Protein AF-A0A925MFC1-F1 (afdb_monomer)

Foldseek 3Di:
DDDDDDDDDDDPPPPDPDPCPPQDKAKAAAKDWDDVVRVFAIDHHRGIDIDSDDDDPLQWDDDPRHTYGQFFNVLRPDDAAKAKEAAKDWDQVCQRYPDDDSPPSDIDMDHAHGIGIDNGDHPDDPQWDDDPRYIFGQDDDDVVCVVCNVPNNCVNVVCVVGDGDGDDDPTDDDPRGPCPDPVNDDPPPPPPPPPPPDDDPDDDDDDDDDDD

Sequence (212 aa):
MRRSLFVLLTLASLAVPAIAGGGKQVRYVDIHPIPRSEGGGICYIEGRHVHLFDADRIQYRDHHGASYFVGDPVAYGYDGPRHAYKGHHPIHVSVVVDHEPIDAHDDEYCYLSGPHYHAFAPPEGPEFKREGDVYFYVAEPPSVYVEARPTLMKIDAVYEPIVYTRPVVEVEAPVGWIGARAEFMVPAVVVAPRAVIAPPRAGVTVHVPVPS

Radius of gyration: 29.68 Å; Cα contacts (8 Å, |Δi|>4): 297; chains: 1; bounding box: 146×62×58 Å

Structure (mmCIF, N/CA/C/O backbone):
data_AF-A0A925MFC1-F1
#
_entry.id   AF-A0A925MFC1-F1
#
loop_
_atom_site.group_PDB
_atom_site.id
_atom_site.type_symbol
_atom_site.label_atom_id
_atom_site.label_alt_id
_atom_site.label_comp_id
_atom_site.label_asym_id
_atom_site.label_entity_id
_atom_site.label_seq_id
_atom_site.pdbx_PDB_ins_code
_atom_site.Cartn_x
_atom_site.Cartn_y
_atom_site.Cartn_z
_atom_site.occupancy
_atom_site.B_iso_or_equiv
_atom_site.auth_seq_id
_atom_site.auth_comp_id
_atom_site.auth_asym_id
_atom_site.auth_atom_id
_atom_site.pdbx_PDB_model_num
ATOM 1 N N . MET A 1 1 ? 75.720 -20.749 -38.061 1.00 39.97 1 MET A N 1
ATOM 2 C CA . MET A 1 1 ? 75.159 -19.403 -38.323 1.00 39.97 1 MET A CA 1
ATOM 3 C C . MET A 1 1 ? 73.665 -19.547 -38.564 1.00 39.97 1 MET A C 1
ATOM 5 O O . MET A 1 1 ? 73.338 -20.325 -39.437 1.00 39.97 1 MET A O 1
ATOM 9 N N . ARG A 1 2 ? 72.843 -18.797 -37.802 1.00 43.28 2 ARG A N 1
ATOM 10 C CA . ARG A 1 2 ? 71.510 -18.225 -38.127 1.00 43.28 2 ARG A CA 1
ATOM 11 C C . ARG A 1 2 ? 70.420 -19.154 -38.717 1.00 43.28 2 ARG A C 1
ATOM 13 O O . ARG A 1 2 ? 70.668 -19.860 -39.670 1.00 43.28 2 ARG A O 1
ATOM 20 N N . ARG A 1 3 ? 69.145 -19.099 -38.336 1.00 44.59 3 ARG A N 1
ATOM 21 C CA . ARG A 1 3 ? 68.357 -18.269 -37.407 1.00 44.59 3 ARG A CA 1
ATOM 22 C C . ARG A 1 3 ? 66.969 -18.926 -37.359 1.00 44.59 3 ARG A C 1
ATOM 24 O O . ARG A 1 3 ? 66.421 -19.230 -38.413 1.00 44.59 3 ARG A O 1
ATOM 31 N N . SER A 1 4 ? 66.415 -19.106 -36.165 1.00 50.12 4 SER A N 1
ATOM 32 C CA . SER A 1 4 ? 65.011 -19.464 -35.952 1.00 50.12 4 SER A CA 1
ATOM 33 C C . SER A 1 4 ? 64.095 -18.425 -36.603 1.00 50.12 4 SER A C 1
ATOM 35 O O . SER A 1 4 ? 64.292 -17.226 -36.394 1.00 50.12 4 SER A O 1
ATOM 37 N N . LEU A 1 5 ? 63.105 -18.873 -37.376 1.00 53.94 5 LEU A N 1
ATOM 38 C CA . LEU A 1 5 ? 62.056 -18.017 -37.922 1.00 53.94 5 LEU A CA 1
ATOM 39 C C . LEU A 1 5 ? 60.806 -18.175 -37.044 1.00 53.94 5 LEU A C 1
ATOM 41 O O . LEU A 1 5 ? 60.066 -19.145 -37.165 1.00 53.94 5 LEU A O 1
ATOM 45 N N . PHE A 1 6 ? 60.610 -17.231 -36.125 1.00 52.22 6 PHE A N 1
ATOM 46 C CA . PHE A 1 6 ? 59.307 -16.974 -35.519 1.00 52.22 6 PHE A CA 1
ATOM 47 C C . PHE A 1 6 ? 58.477 -16.186 -36.536 1.00 52.22 6 PHE A C 1
ATOM 49 O O . PHE A 1 6 ? 58.903 -15.115 -36.966 1.00 52.22 6 PHE A O 1
ATOM 56 N N . VAL A 1 7 ? 57.297 -16.685 -36.900 1.00 55.06 7 VAL A N 1
ATOM 57 C CA . VAL A 1 7 ? 56.264 -15.879 -37.560 1.00 55.06 7 VAL A CA 1
ATOM 58 C C . VAL A 1 7 ? 55.095 -15.777 -36.589 1.00 55.06 7 VAL A C 1
ATOM 60 O O . VAL A 1 7 ? 54.485 -16.779 -36.225 1.00 55.06 7 VAL A O 1
ATOM 63 N N . LEU A 1 8 ? 54.868 -14.549 -36.118 1.00 51.28 8 LEU A N 1
ATOM 64 C CA . LEU A 1 8 ? 53.758 -14.141 -35.265 1.00 51.28 8 LEU A CA 1
ATOM 65 C C . LEU A 1 8 ? 52.416 -14.458 -35.944 1.00 51.28 8 LEU A C 1
ATOM 67 O O . LEU A 1 8 ? 52.160 -13.982 -37.048 1.00 51.28 8 LEU A O 1
ATOM 71 N N . LEU A 1 9 ? 51.534 -15.174 -35.243 1.00 52.00 9 LEU A N 1
ATOM 72 C CA . LEU A 1 9 ? 50.096 -15.126 -35.503 1.00 52.00 9 LEU A CA 1
ATOM 73 C C . LEU A 1 9 ? 49.553 -13.808 -34.934 1.00 52.00 9 LEU A C 1
ATOM 75 O O . LEU A 1 9 ? 49.451 -13.640 -33.719 1.00 52.00 9 LEU A O 1
ATOM 79 N N . THR A 1 10 ? 49.195 -12.867 -35.800 1.00 55.19 10 THR A N 1
ATOM 80 C CA . THR A 1 10 ? 48.387 -11.701 -35.436 1.00 55.19 10 THR A CA 1
ATOM 81 C C . THR A 1 10 ? 46.914 -12.110 -35.396 1.00 55.19 10 THR A C 1
ATOM 83 O O . THR A 1 10 ? 46.253 -12.183 -36.431 1.00 55.19 10 THR A O 1
ATOM 86 N N . LEU A 1 11 ? 46.383 -12.385 -34.198 1.00 55.47 11 LEU A N 1
ATOM 87 C CA . LEU A 1 11 ? 44.935 -12.423 -33.977 1.00 55.47 11 LEU A CA 1
ATOM 88 C C . LEU A 1 11 ? 44.385 -11.003 -34.167 1.00 55.47 11 LEU A C 1
ATOM 90 O O . LEU A 1 11 ? 44.595 -10.125 -33.332 1.00 55.47 11 LEU A O 1
ATOM 94 N N . ALA A 1 12 ? 43.689 -10.777 -35.278 1.00 54.41 12 ALA A N 1
ATOM 95 C CA . ALA A 1 12 ? 42.866 -9.594 -35.468 1.00 54.41 12 ALA A CA 1
ATOM 96 C C . ALA A 1 12 ? 41.621 -9.721 -34.578 1.00 54.41 12 ALA A C 1
ATOM 98 O O . ALA A 1 12 ? 40.642 -10.374 -34.938 1.00 54.41 12 ALA A O 1
ATOM 99 N N . SER A 1 13 ? 41.681 -9.126 -33.389 1.00 57.56 13 SER A N 1
ATOM 100 C CA . SER A 1 13 ? 40.530 -8.971 -32.503 1.00 57.56 13 SER A CA 1
ATOM 101 C C . SER A 1 13 ? 39.497 -8.066 -33.175 1.00 57.56 13 SER A C 1
ATOM 103 O O . SER A 1 13 ? 39.664 -6.848 -33.229 1.00 57.56 13 SER A O 1
ATOM 105 N N . LEU A 1 14 ? 38.425 -8.662 -33.696 1.00 55.12 14 LEU A N 1
ATOM 106 C CA . LEU A 1 14 ? 37.201 -7.958 -34.069 1.00 55.12 14 LEU A CA 1
ATOM 107 C C . LEU A 1 14 ? 36.580 -7.378 -32.792 1.00 55.12 14 LEU A C 1
ATOM 109 O O . LEU A 1 14 ? 35.827 -8.049 -32.089 1.00 55.12 14 LEU A O 1
ATOM 113 N N . ALA A 1 15 ? 36.929 -6.135 -32.469 1.00 56.72 15 ALA A N 1
ATOM 114 C CA . ALA A 1 15 ? 36.229 -5.354 -31.464 1.00 56.72 15 ALA A CA 1
ATOM 115 C C . ALA A 1 15 ? 34.852 -4.982 -32.029 1.00 56.72 15 ALA A C 1
ATOM 117 O O . ALA A 1 15 ? 34.699 -3.994 -32.745 1.00 56.72 15 ALA A O 1
ATOM 118 N N . VAL A 1 16 ? 33.851 -5.814 -31.746 1.00 59.44 16 VAL A N 1
ATOM 119 C CA . VAL A 1 16 ? 32.450 -5.432 -31.919 1.00 59.44 16 VAL A CA 1
ATOM 120 C C . VAL A 1 16 ? 32.190 -4.306 -30.913 1.00 59.44 16 VAL A C 1
ATOM 122 O O . VAL A 1 16 ? 32.421 -4.522 -29.720 1.00 59.44 16 VAL A O 1
ATOM 125 N N . PRO A 1 17 ? 31.762 -3.102 -31.331 1.00 53.66 17 PRO A N 1
ATOM 126 C CA . PRO A 1 17 ? 31.348 -2.096 -30.372 1.00 53.66 17 PRO A CA 1
ATOM 127 C C . PRO A 1 17 ? 30.135 -2.657 -29.634 1.00 53.66 17 PRO A C 1
ATOM 129 O O . PRO A 1 17 ? 29.088 -2.903 -30.235 1.00 53.66 17 PRO A O 1
ATOM 132 N N . ALA A 1 18 ? 30.288 -2.899 -28.333 1.00 57.75 18 ALA A N 1
ATOM 133 C CA . ALA A 1 18 ? 29.148 -3.112 -27.465 1.00 57.75 18 ALA A CA 1
ATOM 134 C C . ALA A 1 18 ? 28.278 -1.859 -27.588 1.00 57.75 18 ALA A C 1
ATOM 136 O O . ALA A 1 18 ? 28.681 -0.771 -27.173 1.00 57.75 18 ALA A O 1
ATOM 137 N N . ILE A 1 19 ? 27.113 -1.996 -28.220 1.00 50.78 19 ILE A N 1
ATOM 138 C CA . ILE A 1 19 ? 26.073 -0.981 -28.147 1.00 50.78 19 ILE A CA 1
ATOM 139 C C . ILE A 1 19 ? 25.721 -0.919 -26.665 1.00 50.78 19 ILE A C 1
ATOM 141 O O . ILE A 1 19 ? 25.068 -1.817 -26.137 1.00 50.78 19 ILE A O 1
ATOM 145 N N . ALA A 1 20 ? 26.228 0.100 -25.976 1.00 49.94 20 ALA A N 1
ATOM 146 C CA . ALA A 1 20 ? 25.805 0.425 -24.631 1.00 49.94 20 ALA A CA 1
ATOM 147 C C . ALA A 1 20 ? 24.346 0.885 -24.726 1.00 49.94 20 ALA A C 1
ATOM 149 O O . ALA A 1 20 ? 24.053 2.074 -24.826 1.00 49.94 20 ALA A O 1
ATOM 150 N N . GLY A 1 21 ? 23.423 -0.076 -24.744 1.00 46.88 21 GLY A N 1
ATOM 151 C CA . GLY A 1 21 ? 22.019 0.140 -24.431 1.00 46.88 21 GLY A CA 1
ATOM 152 C C . GLY A 1 21 ? 21.925 0.473 -22.949 1.00 46.88 21 GLY A C 1
ATOM 153 O O . GLY A 1 21 ? 21.543 -0.366 -22.142 1.00 46.88 21 GLY A O 1
ATOM 154 N N . GLY A 1 22 ? 22.385 1.668 -22.580 1.00 51.44 22 GLY A N 1
ATOM 155 C CA . GLY A 1 22 ? 22.326 2.182 -21.222 1.00 51.44 22 GLY A CA 1
ATOM 156 C C . GLY A 1 22 ? 20.888 2.541 -20.888 1.00 51.44 22 GLY A C 1
ATOM 157 O O . GLY A 1 22 ? 20.518 3.710 -20.952 1.00 51.44 22 GLY A O 1
ATOM 158 N N . GLY A 1 23 ? 20.071 1.534 -20.577 1.00 66.81 23 GLY A N 1
ATOM 159 C CA . GLY A 1 23 ? 18.773 1.759 -19.955 1.00 66.81 23 GLY A CA 1
ATOM 160 C C . GLY A 1 23 ? 18.965 2.598 -18.692 1.00 66.81 23 GLY A C 1
ATOM 161 O O . GLY A 1 23 ? 19.929 2.397 -17.946 1.00 66.81 23 GLY A O 1
ATOM 162 N N . LYS A 1 24 ? 18.087 3.581 -18.476 1.00 84.88 24 LYS A N 1
ATOM 163 C CA . LYS A 1 24 ? 18.107 4.399 -17.263 1.00 84.88 24 LYS A CA 1
ATOM 164 C C . LYS A 1 24 ? 17.964 3.462 -16.063 1.00 84.88 24 LYS A C 1
ATOM 166 O O . LYS A 1 24 ? 16.964 2.765 -15.946 1.00 84.88 24 LYS A O 1
ATOM 171 N N . GLN A 1 25 ? 18.962 3.450 -15.184 1.00 92.56 25 GLN 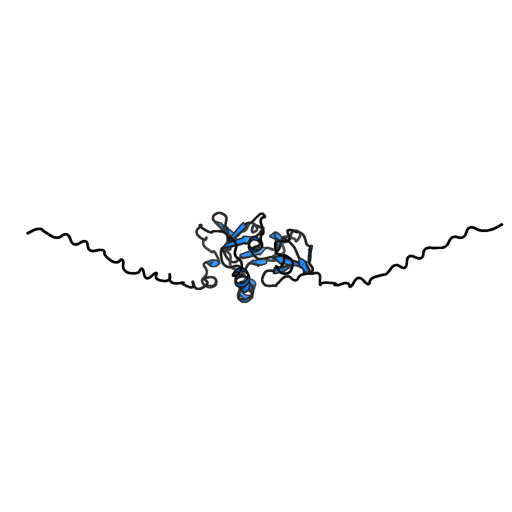A N 1
ATOM 172 C CA . GLN A 1 25 ? 18.864 2.709 -13.932 1.00 92.56 25 GLN A CA 1
ATOM 173 C C . GLN A 1 25 ? 17.883 3.419 -13.001 1.00 92.56 25 GLN A C 1
ATOM 175 O O . GLN A 1 25 ? 18.009 4.620 -12.744 1.00 92.56 25 GLN A O 1
ATOM 180 N N . VAL A 1 26 ? 16.924 2.665 -12.489 1.00 94.56 26 VAL A N 1
ATOM 181 C CA . VAL A 1 26 ? 15.920 3.112 -11.530 1.00 94.56 26 VAL A CA 1
ATOM 182 C C . VAL A 1 26 ? 16.210 2.412 -10.216 1.00 94.56 26 VAL A C 1
ATOM 184 O O . VAL A 1 26 ? 1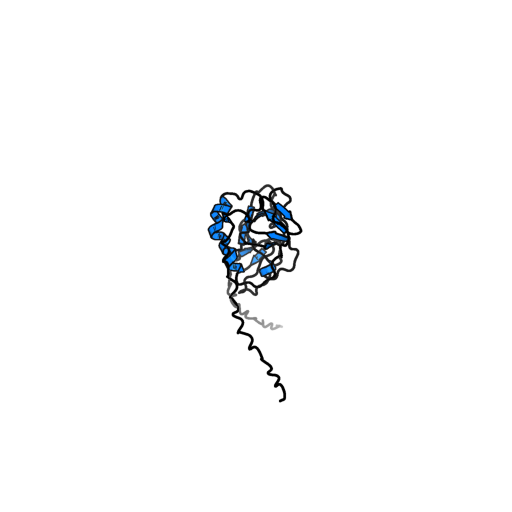6.430 1.203 -10.186 1.00 94.56 26 VAL A O 1
ATOM 187 N N . ARG A 1 27 ? 16.285 3.191 -9.136 1.00 95.06 27 ARG A N 1
ATOM 188 C CA . ARG A 1 27 ? 16.587 2.684 -7.797 1.00 95.06 27 ARG A CA 1
ATOM 189 C C . ARG A 1 27 ? 15.306 2.233 -7.123 1.00 95.06 27 ARG A C 1
ATOM 191 O O . ARG A 1 27 ? 14.316 2.964 -7.150 1.00 95.06 27 ARG A O 1
ATOM 198 N N . TYR A 1 28 ? 15.384 1.085 -6.476 1.00 94.38 28 TYR A N 1
ATOM 199 C CA . TYR A 1 28 ? 14.327 0.503 -5.671 1.00 94.38 28 TYR A CA 1
ATOM 200 C C . TYR A 1 28 ? 14.852 0.165 -4.281 1.00 94.38 28 TYR A C 1
ATOM 202 O O . TYR A 1 28 ? 16.066 0.114 -4.051 1.00 94.38 28 TYR A O 1
ATOM 210 N N . VAL A 1 29 ? 13.929 -0.036 -3.357 1.00 92.38 29 VAL A N 1
ATOM 211 C CA . VAL A 1 29 ? 14.177 -0.565 -2.021 1.00 92.38 29 VAL A CA 1
ATOM 212 C C . VAL A 1 29 ? 12.970 -1.396 -1.609 1.00 92.38 29 VAL A C 1
ATOM 214 O O . VAL A 1 29 ? 11.855 -1.108 -2.052 1.00 92.38 29 VAL A O 1
ATOM 217 N N . ASP A 1 30 ? 13.228 -2.404 -0.786 1.00 91.81 30 ASP A N 1
ATOM 218 C CA . ASP A 1 30 ? 12.281 -3.432 -0.382 1.00 91.81 30 ASP A CA 1
ATOM 219 C C . ASP A 1 30 ? 11.737 -4.286 -1.541 1.00 91.81 30 ASP A C 1
ATOM 221 O O . ASP A 1 30 ? 12.000 -4.056 -2.729 1.00 91.81 30 ASP A O 1
ATOM 225 N N . ILE A 1 31 ? 10.991 -5.325 -1.183 1.00 95.06 31 ILE A N 1
ATOM 226 C CA . ILE A 1 31 ? 10.290 -6.195 -2.110 1.00 95.06 31 ILE A CA 1
ATOM 227 C C . ILE A 1 31 ? 9.282 -5.394 -2.935 1.00 95.06 31 ILE A C 1
ATOM 229 O O . ILE A 1 31 ? 8.560 -4.529 -2.436 1.00 95.06 31 ILE A O 1
ATOM 233 N N . HIS A 1 32 ? 9.193 -5.693 -4.228 1.00 96.44 32 HIS A N 1
ATOM 234 C CA . HIS A 1 32 ? 8.234 -5.015 -5.094 1.00 96.44 32 HIS A CA 1
ATOM 235 C C . HIS A 1 32 ? 7.870 -5.827 -6.342 1.00 96.44 32 HIS A C 1
ATOM 237 O O . HIS A 1 32 ? 8.640 -6.687 -6.780 1.00 96.44 32 HIS A O 1
ATOM 243 N N . PRO A 1 33 ? 6.723 -5.531 -6.980 1.00 96.75 33 PRO A N 1
ATOM 244 C CA . PRO A 1 33 ? 6.374 -6.119 -8.264 1.00 96.75 33 PRO A CA 1
ATOM 245 C C . PRO A 1 33 ? 7.389 -5.813 -9.362 1.00 96.75 33 PRO A C 1
ATOM 247 O O . PRO A 1 33 ? 7.945 -4.716 -9.438 1.00 96.75 33 PRO A O 1
ATOM 250 N N . ILE A 1 34 ? 7.588 -6.780 -10.249 1.00 95.56 34 ILE A N 1
ATOM 251 C CA . ILE A 1 34 ? 8.252 -6.581 -11.536 1.00 95.56 34 ILE A CA 1
ATOM 252 C C . ILE A 1 34 ? 7.151 -6.296 -12.570 1.00 95.56 34 ILE A C 1
ATOM 254 O O . ILE A 1 34 ? 6.149 -7.023 -12.603 1.00 95.56 34 ILE A O 1
ATOM 258 N N . PRO A 1 35 ? 7.281 -5.264 -13.425 1.00 91.94 35 PRO A N 1
ATOM 259 C CA . PRO A 1 35 ? 6.293 -4.995 -14.464 1.00 91.94 35 PRO A CA 1
ATOM 260 C C . PRO A 1 35 ? 6.048 -6.223 -15.348 1.00 91.94 35 PRO A C 1
ATOM 262 O O . PRO A 1 35 ? 6.973 -6.964 -15.680 1.00 91.94 35 PRO A O 1
ATOM 265 N N . ARG A 1 36 ? 4.803 -6.434 -15.799 1.00 90.00 36 ARG A N 1
ATOM 266 C CA . ARG A 1 36 ? 4.469 -7.580 -16.674 1.00 90.00 36 ARG A CA 1
ATOM 267 C C . ARG A 1 36 ? 5.281 -7.599 -17.974 1.00 90.00 36 ARG A C 1
ATOM 269 O O . ARG A 1 36 ? 5.555 -8.677 -18.488 1.00 90.00 36 ARG A O 1
ATOM 276 N N . SER A 1 37 ? 5.667 -6.431 -18.493 1.00 90.62 37 SER A N 1
ATOM 277 C CA . SER A 1 37 ? 6.538 -6.311 -19.672 1.00 90.62 37 SER A CA 1
ATOM 278 C C . SER A 1 37 ? 7.945 -6.868 -19.445 1.00 90.62 37 SER A C 1
ATOM 280 O O . SER A 1 37 ? 8.596 -7.256 -20.407 1.00 90.62 37 SER A O 1
ATOM 282 N N . GLU A 1 38 ? 8.380 -6.952 -18.188 1.00 93.50 38 GLU A N 1
ATOM 283 C CA . GLU A 1 38 ? 9.716 -7.381 -17.759 1.00 93.50 38 GLU A CA 1
ATOM 284 C C . GLU A 1 38 ? 9.712 -8.804 -17.170 1.00 93.50 38 GLU A C 1
ATOM 286 O O . GLU A 1 38 ? 10.664 -9.225 -16.520 1.00 93.50 38 GLU A O 1
ATOM 291 N N . GLY A 1 39 ? 8.628 -9.560 -17.380 1.00 92.56 39 GLY A N 1
ATOM 292 C CA . GLY A 1 39 ? 8.475 -10.941 -16.908 1.00 92.56 39 GLY A CA 1
ATOM 293 C C . GLY A 1 39 ? 7.504 -11.115 -15.738 1.00 92.56 39 GLY A C 1
ATOM 294 O O . GLY A 1 39 ? 7.045 -12.232 -15.507 1.00 92.56 39 GLY A O 1
ATOM 295 N N . GLY A 1 40 ? 7.104 -10.030 -15.066 1.00 93.31 40 GLY A N 1
ATOM 296 C CA . GLY A 1 40 ? 6.165 -10.090 -13.945 1.00 93.31 40 GLY A CA 1
ATOM 297 C C . GLY A 1 40 ? 6.741 -10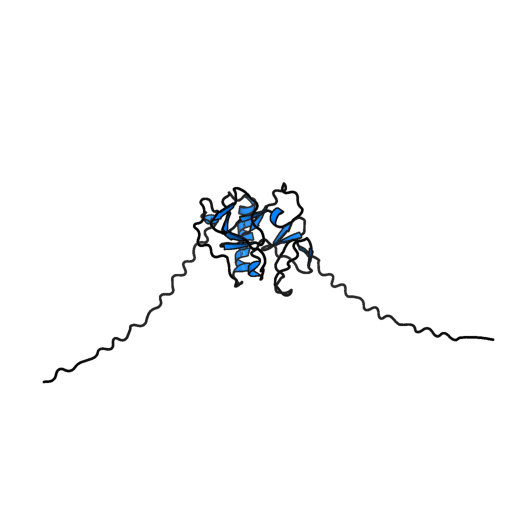.740 -12.679 1.00 93.31 40 GLY A C 1
ATOM 298 O O . GLY A 1 40 ? 7.927 -11.047 -12.594 1.00 93.31 40 GLY A O 1
ATOM 299 N N . GLY A 1 41 ? 5.875 -10.962 -11.688 1.00 95.25 41 GLY A N 1
ATOM 300 C CA . GLY A 1 41 ? 6.254 -11.540 -10.396 1.00 95.25 41 GLY A CA 1
ATOM 301 C C . GLY A 1 41 ? 6.759 -10.496 -9.4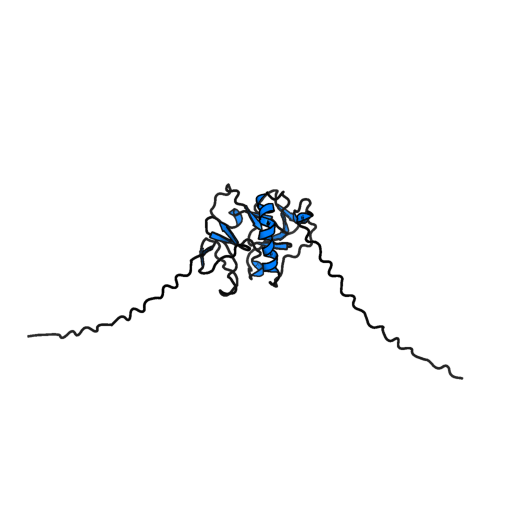00 1.00 95.25 41 GLY A C 1
ATOM 302 O O . GLY A 1 41 ? 6.415 -9.316 -9.494 1.00 95.25 41 GLY A O 1
ATOM 303 N N . ILE A 1 42 ? 7.575 -10.948 -8.446 1.00 97.50 42 ILE A N 1
ATOM 304 C CA . ILE A 1 42 ? 8.112 -10.141 -7.346 1.00 97.50 42 ILE A CA 1
ATOM 305 C C . ILE A 1 42 ? 9.640 -10.152 -7.381 1.00 97.50 42 ILE A C 1
ATOM 307 O O . ILE A 1 42 ? 10.269 -11.199 -7.541 1.00 97.50 42 ILE A O 1
ATOM 311 N N . CYS A 1 43 ? 10.238 -8.982 -7.175 1.00 96.69 43 CYS A N 1
ATOM 312 C CA . CYS A 1 43 ? 11.612 -8.865 -6.720 1.00 96.69 43 CYS A CA 1
ATOM 313 C C . CYS A 1 43 ? 11.631 -8.978 -5.191 1.00 96.69 43 CYS A C 1
ATOM 315 O O . CYS A 1 43 ? 10.968 -8.196 -4.519 1.00 96.69 43 CYS A O 1
ATOM 317 N N . TYR A 1 44 ? 12.377 -9.945 -4.652 1.00 96.12 44 TYR A N 1
ATOM 318 C CA . TYR A 1 44 ? 12.468 -10.216 -3.206 1.00 96.12 44 TYR A CA 1
ATOM 319 C C . TYR A 1 44 ? 13.701 -9.569 -2.545 1.00 96.12 44 TYR A C 1
ATOM 321 O O . TYR A 1 44 ? 14.137 -10.000 -1.483 1.00 96.12 44 TYR A O 1
ATOM 329 N N . ILE A 1 45 ? 14.329 -8.586 -3.194 1.00 93.69 45 ILE A N 1
ATOM 330 C CA . ILE A 1 45 ? 15.514 -7.924 -2.641 1.00 93.69 45 ILE A CA 1
ATOM 331 C C . ILE A 1 45 ? 15.049 -6.837 -1.668 1.00 93.69 45 ILE A C 1
ATOM 333 O O . ILE A 1 45 ? 14.602 -5.783 -2.098 1.00 93.69 45 ILE A O 1
ATOM 337 N N . GLU A 1 46 ? 15.200 -7.090 -0.370 1.00 89.06 46 GLU A N 1
ATOM 338 C CA . GLU A 1 46 ? 14.795 -6.167 0.705 1.00 89.06 46 GLU A CA 1
ATOM 339 C C . GLU A 1 46 ? 15.661 -4.886 0.725 1.00 89.06 46 GLU A C 1
ATOM 341 O O . GLU A 1 46 ? 15.191 -3.768 0.922 1.00 89.06 46 GLU A O 1
ATOM 346 N N . GLY A 1 47 ? 16.960 -5.020 0.440 1.00 88.00 47 GLY A N 1
ATOM 347 C CA . GLY A 1 47 ? 17.887 -3.887 0.399 1.00 88.00 47 GLY A CA 1
ATOM 348 C C . GLY A 1 47 ? 17.733 -2.984 -0.833 1.00 88.00 47 GLY A C 1
ATOM 349 O O . GLY A 1 47 ? 17.109 -3.328 -1.840 1.00 88.00 47 GLY A O 1
ATOM 350 N N . ARG A 1 48 ? 18.395 -1.818 -0.798 1.00 90.69 48 ARG A N 1
ATOM 351 C CA . ARG A 1 48 ? 18.480 -0.911 -1.957 1.00 90.69 48 ARG A CA 1
ATOM 352 C C . ARG A 1 48 ? 19.098 -1.625 -3.167 1.00 90.69 48 ARG A C 1
ATOM 354 O O . ARG A 1 48 ? 20.203 -2.158 -3.079 1.00 90.69 48 ARG A O 1
ATOM 361 N N . HIS A 1 49 ? 18.432 -1.564 -4.316 1.00 94.94 49 HIS A N 1
ATOM 362 C CA . HIS A 1 49 ? 18.879 -2.194 -5.561 1.00 94.94 49 HIS A CA 1
ATOM 363 C C . HIS A 1 49 ? 18.430 -1.397 -6.800 1.00 94.94 49 HIS A C 1
ATOM 365 O O . HIS A 1 49 ? 17.874 -0.304 -6.676 1.00 94.94 49 HIS A O 1
ATOM 371 N N . VAL A 1 50 ? 18.756 -1.872 -8.009 1.00 96.19 50 VAL A N 1
ATOM 372 C CA . VAL A 1 50 ? 18.454 -1.161 -9.265 1.00 96.19 50 VAL A CA 1
ATOM 373 C C . VAL A 1 50 ? 17.867 -2.078 -10.329 1.00 96.19 50 VAL A C 1
ATOM 375 O O . VAL A 1 50 ? 18.285 -3.226 -10.458 1.00 96.19 50 VAL A O 1
ATOM 378 N N . HIS A 1 51 ? 16.973 -1.519 -11.143 1.00 95.56 51 HIS A N 1
ATOM 379 C CA . HIS A 1 51 ? 16.426 -2.141 -12.350 1.00 95.56 51 HIS A CA 1
ATOM 380 C C . HIS A 1 51 ? 16.547 -1.201 -13.555 1.00 95.56 51 HIS A C 1
ATOM 382 O O . HIS A 1 51 ? 16.840 -0.015 -13.402 1.00 95.56 51 HIS A O 1
ATOM 388 N N . LEU A 1 52 ? 16.322 -1.725 -14.762 1.00 94.12 52 LEU A N 1
ATOM 389 C CA . LEU A 1 52 ? 16.285 -0.941 -16.011 1.00 94.12 52 LEU A CA 1
ATOM 390 C C . LEU A 1 52 ? 14.863 -0.507 -16.410 1.00 94.12 52 LEU A C 1
ATOM 392 O O . LEU A 1 52 ? 14.672 0.030 -17.500 1.00 94.12 52 LEU A O 1
ATOM 396 N N . PHE A 1 53 ? 13.880 -0.747 -15.540 1.00 91.56 53 PHE A N 1
ATOM 397 C CA . PHE A 1 53 ? 12.473 -0.414 -15.745 1.00 91.56 53 PHE A CA 1
ATOM 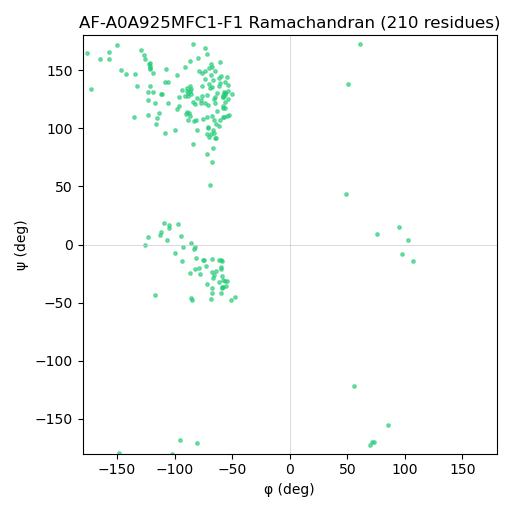398 C C . PHE A 1 53 ? 11.969 0.575 -14.687 1.00 91.56 53 PHE A C 1
ATOM 400 O O . PHE A 1 53 ? 12.414 0.570 -13.534 1.00 91.56 53 PHE A O 1
ATOM 407 N N . ASP A 1 54 ? 11.034 1.432 -15.094 1.00 90.31 54 ASP A N 1
ATOM 408 C CA . ASP A 1 54 ? 10.490 2.509 -14.267 1.00 90.31 54 ASP A CA 1
ATOM 409 C C . ASP A 1 54 ? 9.440 2.025 -13.256 1.00 90.31 54 ASP A C 1
ATOM 411 O O . ASP A 1 54 ? 8.673 1.097 -13.512 1.00 90.31 54 ASP A O 1
ATOM 415 N N . ALA A 1 55 ? 9.392 2.733 -12.125 1.00 87.50 55 ALA A N 1
ATOM 416 C CA . ALA A 1 55 ? 8.345 2.640 -11.119 1.00 87.50 55 ALA A CA 1
ATOM 417 C C . ALA A 1 55 ? 7.247 3.663 -11.432 1.00 87.50 55 ALA A C 1
ATOM 419 O O . ALA A 1 55 ? 7.534 4.860 -11.591 1.00 87.50 55 ALA A O 1
ATOM 420 N N . ASP A 1 56 ? 5.989 3.229 -11.499 1.00 89.69 56 ASP A N 1
ATOM 421 C CA . ASP A 1 56 ? 4.873 4.159 -11.632 1.00 89.69 56 ASP A CA 1
ATOM 422 C C . ASP A 1 56 ? 4.623 4.898 -10.305 1.00 89.69 56 ASP A C 1
ATOM 424 O O . ASP A 1 56 ? 4.855 4.383 -9.215 1.00 89.69 56 ASP A O 1
ATOM 428 N N . ARG A 1 57 ? 4.135 6.135 -10.375 1.00 89.44 57 ARG A N 1
ATOM 429 C CA . ARG A 1 57 ? 3.946 6.967 -9.172 1.00 89.44 57 ARG A CA 1
ATOM 430 C C . ARG A 1 57 ? 2.611 6.737 -8.465 1.00 89.44 57 ARG A C 1
ATOM 432 O O . ARG A 1 57 ? 2.338 7.397 -7.469 1.00 89.44 57 ARG A O 1
ATOM 439 N N . ILE A 1 58 ? 1.780 5.819 -8.959 1.00 93.75 58 ILE A N 1
ATOM 440 C CA . ILE A 1 58 ? 0.538 5.425 -8.293 1.00 93.75 58 ILE A CA 1
ATOM 441 C C . ILE A 1 58 ? 0.846 4.351 -7.247 1.00 93.75 58 ILE A C 1
ATOM 443 O O . ILE A 1 58 ? 0.446 4.501 -6.090 1.00 93.75 58 ILE A O 1
ATOM 447 N N . GLN A 1 59 ? 1.618 3.328 -7.611 1.00 94.50 59 GLN A N 1
ATOM 448 C CA . GLN A 1 59 ? 1.946 2.187 -6.755 1.00 94.50 59 GLN A CA 1
ATOM 449 C C . GLN A 1 59 ? 3.257 2.324 -5.979 1.00 94.50 59 GLN A C 1
ATOM 451 O O . GLN A 1 59 ? 3.477 1.557 -5.041 1.00 94.50 59 GLN A O 1
ATOM 456 N N . TYR A 1 60 ? 4.106 3.288 -6.343 1.00 94.38 60 TYR A N 1
ATOM 457 C CA . TYR A 1 60 ? 5.388 3.519 -5.685 1.00 94.38 60 TYR A CA 1
ATOM 458 C C . TYR A 1 60 ? 5.497 4.926 -5.105 1.00 94.38 60 TYR A C 1
ATOM 460 O O . TYR A 1 60 ? 4.882 5.881 -5.598 1.00 94.38 60 TYR A O 1
ATOM 468 N N . ARG A 1 61 ? 6.322 5.055 -4.067 1.00 91.62 61 ARG A N 1
ATOM 469 C CA . ARG A 1 61 ? 6.719 6.327 -3.455 1.00 91.62 61 ARG A CA 1
ATOM 470 C C . ARG A 1 61 ? 8.224 6.494 -3.504 1.00 91.62 61 ARG A C 1
ATOM 472 O O . ARG A 1 61 ? 8.961 5.516 -3.584 1.00 91.62 61 ARG A O 1
ATOM 479 N N . ASP A 1 62 ? 8.656 7.749 -3.549 1.00 88.50 62 ASP A N 1
ATOM 480 C CA . ASP A 1 62 ? 10.074 8.079 -3.513 1.00 88.50 62 ASP A CA 1
ATOM 481 C C . ASP A 1 62 ? 10.527 8.187 -2.064 1.00 88.50 62 ASP A C 1
ATOM 483 O O . ASP A 1 62 ? 9.897 8.883 -1.275 1.00 88.50 62 ASP A O 1
ATOM 487 N N . HIS A 1 63 ? 11.634 7.541 -1.733 1.00 84.44 63 HIS A N 1
ATOM 488 C CA . HIS A 1 63 ? 12.333 7.770 -0.486 1.00 84.44 63 HIS A CA 1
ATOM 489 C C . HIS A 1 63 ? 13.834 7.876 -0.757 1.00 84.44 63 HIS A C 1
ATOM 491 O O . HIS A 1 63 ? 14.506 6.913 -1.150 1.00 84.44 63 HIS A O 1
ATOM 497 N N . HIS A 1 64 ? 14.356 9.095 -0.609 1.00 85.69 64 HIS A N 1
ATOM 498 C CA . HIS A 1 64 ? 15.742 9.450 -0.922 1.00 85.69 64 HIS A CA 1
ATOM 499 C C . HIS A 1 64 ? 16.190 8.967 -2.317 1.00 85.69 64 HIS A C 1
ATOM 501 O O . HIS A 1 64 ? 17.288 8.428 -2.488 1.00 85.69 64 HIS A O 1
ATOM 507 N N . GLY A 1 65 ? 15.329 9.131 -3.329 1.00 87.44 65 GLY A N 1
ATOM 508 C CA . GLY A 1 65 ? 15.615 8.758 -4.714 1.00 87.44 65 GLY A CA 1
ATOM 509 C C . GLY A 1 65 ? 15.557 7.257 -5.012 1.00 87.44 65 GLY A C 1
ATOM 510 O O . GLY A 1 65 ? 15.977 6.852 -6.100 1.00 87.44 65 GLY A O 1
ATOM 511 N N . ALA A 1 66 ? 15.077 6.429 -4.079 1.00 90.56 66 ALA A N 1
ATOM 512 C CA . ALA A 1 66 ? 14.709 5.036 -4.318 1.00 90.56 66 ALA A CA 1
ATOM 513 C C . ALA A 1 66 ? 13.185 4.879 -4.281 1.00 90.56 66 ALA A C 1
ATOM 515 O O . ALA A 1 66 ? 12.512 5.487 -3.456 1.00 90.56 66 ALA A O 1
ATOM 516 N N . SER A 1 67 ? 12.644 4.070 -5.188 1.00 93.25 67 SER A N 1
ATOM 517 C CA . SER A 1 67 ? 11.212 3.784 -5.256 1.00 93.25 67 SER A CA 1
ATOM 518 C C . SER A 1 67 ? 10.885 2.588 -4.369 1.00 93.25 67 SER A C 1
ATOM 520 O O . SER A 1 67 ? 11.495 1.535 -4.529 1.00 93.25 67 SER A O 1
ATOM 522 N N . TYR A 1 68 ? 9.909 2.723 -3.482 1.00 92.44 68 TYR A N 1
ATOM 523 C CA . TYR A 1 68 ? 9.398 1.606 -2.692 1.00 92.44 68 TYR A CA 1
ATOM 524 C C . TYR A 1 68 ? 7.906 1.425 -2.936 1.00 92.44 68 TYR A C 1
ATOM 526 O O . TYR A 1 68 ? 7.198 2.367 -3.310 1.00 92.44 68 TYR A O 1
ATOM 534 N N . PHE A 1 69 ? 7.443 0.192 -2.795 1.00 95.38 69 PHE A N 1
ATOM 535 C CA . PHE A 1 69 ? 6.094 -0.201 -3.164 1.00 95.38 69 PHE A CA 1
ATOM 536 C C . PHE A 1 69 ? 5.121 -0.010 -1.996 1.00 95.38 69 PHE A C 1
ATOM 538 O O . PHE A 1 69 ? 5.381 -0.447 -0.881 1.00 95.38 69 PHE A O 1
ATOM 545 N N . VAL A 1 70 ? 3.975 0.620 -2.264 1.00 95.38 70 VAL A N 1
ATOM 546 C CA . VAL A 1 70 ? 2.934 0.904 -1.253 1.00 95.38 70 VAL A CA 1
ATOM 547 C C . VAL A 1 70 ? 1.642 0.126 -1.482 1.00 95.38 70 VAL A C 1
ATOM 549 O O . VAL A 1 70 ? 0.618 0.427 -0.880 1.00 95.38 70 VAL A O 1
ATOM 552 N N . GLY A 1 71 ? 1.649 -0.820 -2.417 1.00 95.94 71 GLY A N 1
ATOM 553 C CA . GLY A 1 71 ? 0.476 -1.611 -2.760 1.00 95.94 71 GLY A CA 1
ATOM 554 C C . GLY A 1 71 ? 0.407 -2.957 -2.037 1.00 95.94 71 GLY A C 1
ATOM 555 O O . GLY A 1 71 ? 1.189 -3.245 -1.138 1.00 95.94 71 GLY A O 1
ATOM 556 N N . ASP A 1 72 ? -0.507 -3.805 -2.505 1.00 97.88 72 ASP A N 1
ATOM 557 C CA . ASP A 1 72 ? -0.658 -5.196 -2.101 1.00 97.88 72 ASP A CA 1
ATOM 558 C C . ASP A 1 72 ? 0.230 -6.116 -2.960 1.00 97.88 72 ASP A C 1
ATOM 560 O O . ASP A 1 72 ? -0.069 -6.344 -4.141 1.00 97.88 72 ASP A O 1
ATOM 564 N N . PRO A 1 73 ? 1.328 -6.663 -2.408 1.00 97.44 73 PRO A N 1
ATOM 565 C CA . PRO A 1 73 ? 2.274 -7.450 -3.189 1.00 97.44 73 PRO A CA 1
ATOM 566 C C . PRO A 1 73 ? 1.700 -8.829 -3.555 1.00 97.44 73 PRO A C 1
ATOM 568 O O . PRO A 1 73 ? 2.145 -9.452 -4.521 1.00 97.44 73 PRO A O 1
ATOM 571 N N . VAL A 1 74 ? 0.662 -9.310 -2.857 1.00 98.12 74 VAL A N 1
ATOM 572 C CA . VAL A 1 74 ? 0.034 -10.613 -3.143 1.00 98.12 74 VAL A CA 1
ATOM 573 C C . VAL A 1 74 ? -0.656 -10.596 -4.508 1.00 98.12 74 VAL A C 1
ATOM 575 O O . VAL A 1 74 ? -0.672 -11.615 -5.199 1.00 98.12 74 VAL A O 1
ATOM 578 N N . ALA A 1 75 ? -1.135 -9.434 -4.959 1.00 97.38 75 ALA A N 1
ATOM 579 C CA . ALA A 1 75 ? -1.689 -9.258 -6.304 1.00 97.38 75 ALA A CA 1
ATOM 580 C C . ALA A 1 75 ? -0.679 -9.568 -7.427 1.00 97.38 75 ALA A C 1
ATOM 582 O O . ALA A 1 75 ? -1.070 -9.845 -8.562 1.00 97.38 75 ALA A O 1
ATOM 583 N N . TYR A 1 76 ? 0.615 -9.558 -7.106 1.00 97.06 76 TYR A N 1
ATOM 584 C CA . TYR A 1 76 ? 1.721 -9.792 -8.033 1.00 97.06 76 TYR A CA 1
ATOM 585 C C . TYR A 1 76 ? 2.458 -11.108 -7.760 1.00 97.06 76 TYR A C 1
ATOM 587 O O . TYR A 1 76 ? 3.492 -11.371 -8.371 1.00 97.06 76 TYR A O 1
ATOM 595 N N . GLY A 1 77 ? 1.900 -11.962 -6.895 1.00 96.50 77 GLY A N 1
ATOM 596 C CA . GLY A 1 77 ? 2.423 -13.298 -6.620 1.00 96.50 77 GLY A CA 1
ATOM 597 C C . GLY A 1 77 ? 3.340 -13.393 -5.406 1.00 96.50 77 GLY A C 1
ATOM 598 O O . GLY A 1 77 ? 4.021 -14.403 -5.268 1.00 96.50 77 GLY A O 1
ATOM 599 N N . TYR A 1 78 ? 3.360 -1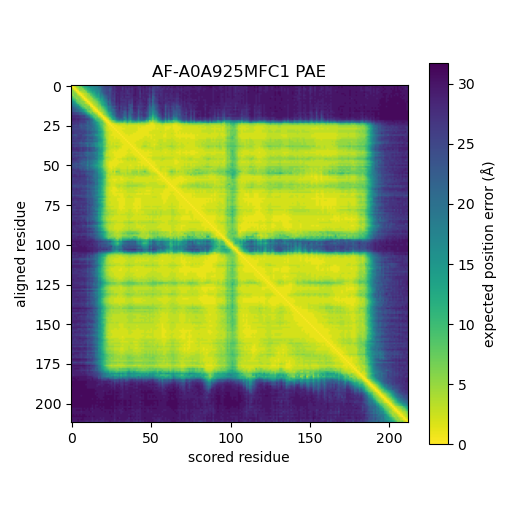2.387 -4.528 1.00 97.69 78 TYR A N 1
ATOM 600 C CA . TYR A 1 78 ? 4.096 -12.485 -3.270 1.00 97.69 78 TYR A CA 1
ATOM 601 C C . TYR A 1 78 ? 3.534 -13.585 -2.364 1.00 97.69 78 TYR A C 1
ATOM 603 O O . TYR A 1 78 ? 2.330 -13.641 -2.093 1.00 97.69 78 TYR A O 1
ATOM 611 N N . ASP A 1 79 ? 4.432 -14.433 -1.877 1.00 96.50 79 ASP A N 1
ATOM 612 C CA . ASP A 1 79 ? 4.155 -15.622 -1.068 1.00 96.50 79 ASP A CA 1
ATOM 613 C C . ASP A 1 79 ? 4.877 -15.621 0.293 1.00 96.50 79 ASP A C 1
ATOM 615 O O . ASP A 1 79 ? 4.797 -16.602 1.034 1.00 96.50 79 ASP A O 1
ATOM 619 N N . GLY A 1 80 ? 5.552 -14.520 0.640 1.00 96.06 80 GLY A N 1
ATOM 620 C CA . GLY A 1 80 ? 6.234 -14.350 1.920 1.00 96.06 80 GLY A CA 1
ATOM 621 C C . GLY A 1 80 ? 5.309 -13.949 3.084 1.00 96.06 80 GLY A C 1
ATOM 622 O O . GLY A 1 80 ? 4.076 -13.981 2.960 1.00 96.06 80 GLY A O 1
ATOM 623 N N . PRO A 1 81 ? 5.897 -13.585 4.242 1.00 95.50 81 PRO A N 1
ATOM 624 C CA . PRO A 1 81 ? 5.159 -13.072 5.396 1.00 95.50 81 PRO A CA 1
ATOM 625 C C . PRO A 1 81 ? 4.267 -11.888 5.025 1.00 95.50 81 PRO A C 1
ATOM 627 O O . PRO A 1 81 ? 4.704 -10.964 4.356 1.00 95.50 81 PRO A O 1
ATOM 630 N N . ARG A 1 82 ? 3.003 -11.903 5.455 1.00 96.31 82 ARG A N 1
ATOM 631 C CA . ARG A 1 82 ? 2.040 -10.858 5.094 1.00 96.31 82 ARG A CA 1
ATOM 632 C C . ARG A 1 82 ? 1.103 -10.511 6.236 1.00 96.31 82 ARG A C 1
ATOM 634 O O . ARG A 1 82 ? 0.674 -11.385 6.989 1.00 96.31 82 ARG A O 1
ATOM 641 N N . HIS A 1 83 ? 0.722 -9.246 6.292 1.00 97.94 83 HIS A N 1
ATOM 642 C CA . HIS A 1 83 ? -0.118 -8.662 7.327 1.00 97.94 83 HIS A CA 1
ATOM 643 C C . HIS A 1 83 ? -1.342 -8.026 6.677 1.00 97.94 83 HIS A C 1
ATOM 645 O O . HIS A 1 83 ? -1.215 -7.331 5.670 1.00 97.94 83 HIS A O 1
ATOM 651 N N . ALA A 1 84 ? -2.534 -8.322 7.197 1.00 98.19 84 ALA A N 1
ATOM 652 C CA . ALA A 1 84 ? -3.778 -7.823 6.625 1.00 98.19 84 ALA A CA 1
ATOM 653 C C . ALA A 1 84 ? -4.103 -6.430 7.168 1.00 98.19 84 ALA A C 1
ATOM 655 O O . ALA A 1 84 ? -4.093 -6.206 8.376 1.00 98.19 84 ALA A O 1
ATOM 656 N N . TYR A 1 85 ? -4.475 -5.527 6.273 1.00 98.25 85 TYR A N 1
ATOM 657 C CA . TYR A 1 85 ? -4.943 -4.182 6.579 1.00 98.25 85 TYR A CA 1
ATOM 658 C C . TYR A 1 85 ? -6.335 -3.978 5.994 1.00 98.25 85 TYR A C 1
ATOM 660 O O . TYR A 1 85 ? -6.724 -4.636 5.023 1.00 98.25 85 TYR A O 1
ATOM 668 N N . LYS A 1 86 ? -7.106 -3.057 6.574 1.00 96.12 86 LYS A N 1
ATOM 669 C CA . LYS A 1 86 ? -8.436 -2.691 6.083 1.00 96.12 86 LYS A CA 1
ATOM 670 C C . LYS A 1 86 ? -8.535 -1.199 5.774 1.00 96.12 86 LYS A C 1
ATOM 672 O O . LYS A 1 86 ? -8.658 -0.367 6.673 1.00 96.12 86 LYS A O 1
ATOM 677 N N . GLY A 1 87 ? -8.655 -0.894 4.482 1.00 94.00 87 GLY A N 1
ATOM 678 C CA . GLY A 1 87 ? -8.781 0.474 3.981 1.00 94.00 87 GLY A CA 1
ATOM 679 C C . GLY A 1 87 ? -7.462 1.232 4.061 1.00 94.00 87 GLY A C 1
ATOM 680 O O . GLY A 1 87 ? -6.424 0.642 4.319 1.00 94.00 87 GLY A O 1
ATOM 681 N N . HIS A 1 88 ? -7.512 2.536 3.824 1.00 95.38 88 HIS A N 1
ATOM 682 C CA . HIS A 1 88 ? -6.308 3.353 3.720 1.00 95.38 88 HIS A CA 1
ATOM 683 C C . HIS A 1 88 ? -5.595 3.455 5.074 1.00 95.38 88 HIS A C 1
ATOM 685 O O . HIS A 1 88 ? -6.236 3.359 6.124 1.00 95.38 88 HIS A O 1
ATOM 691 N N . HIS A 1 89 ? -4.283 3.665 5.053 1.00 95.81 89 HIS A N 1
ATOM 692 C CA . HIS A 1 89 ? -3.478 3.835 6.262 1.00 95.81 89 HIS A CA 1
ATOM 693 C C . HIS A 1 89 ? -2.096 4.422 5.936 1.00 95.81 89 HIS A C 1
ATOM 695 O O . HIS A 1 89 ? -1.659 4.325 4.782 1.00 95.81 89 HIS A O 1
ATOM 701 N N . PRO A 1 90 ? -1.398 5.015 6.923 1.00 94.75 90 PRO A N 1
ATOM 702 C CA . PRO A 1 90 ? 0.002 5.362 6.757 1.00 94.75 90 PRO A CA 1
ATOM 703 C C . PRO A 1 90 ? 0.858 4.103 6.587 1.00 94.75 90 PRO A C 1
ATOM 705 O O . PRO A 1 90 ? 0.550 3.022 7.097 1.00 94.75 90 PRO A O 1
ATOM 708 N N . ILE A 1 91 ? 1.939 4.257 5.845 1.00 92.56 91 ILE A N 1
ATOM 709 C CA . ILE A 1 91 ? 3.076 3.357 5.786 1.00 92.56 91 ILE A CA 1
ATOM 710 C C . ILE A 1 91 ? 4.237 4.171 6.334 1.00 92.56 91 ILE A C 1
ATOM 712 O O . ILE A 1 91 ? 4.707 5.108 5.688 1.00 92.56 91 ILE A O 1
ATOM 716 N N . HIS A 1 92 ? 4.674 3.810 7.533 1.00 89.12 92 HIS A N 1
ATOM 717 C CA . HIS A 1 92 ? 5.860 4.406 8.124 1.00 89.12 92 HIS A CA 1
ATOM 718 C C . HIS A 1 92 ? 7.064 3.892 7.346 1.00 89.12 92 HIS A C 1
ATOM 720 O O . HIS A 1 92 ? 7.288 2.683 7.283 1.00 89.12 92 HIS A O 1
ATOM 726 N N . VAL A 1 93 ? 7.838 4.784 6.733 1.00 82.88 93 VAL A N 1
ATOM 727 C CA . VAL A 1 93 ? 8.969 4.367 5.893 1.00 82.88 93 VAL A CA 1
ATOM 728 C C . VAL A 1 93 ? 9.950 3.485 6.669 1.00 82.88 93 VAL A C 1
ATOM 730 O O . VAL A 1 93 ? 10.513 2.560 6.096 1.00 82.88 93 VAL A O 1
ATOM 733 N N . SER A 1 94 ? 10.086 3.697 7.979 1.00 78.44 94 SER A N 1
ATOM 734 C CA . SER A 1 94 ? 10.945 2.905 8.866 1.00 78.44 94 SER A CA 1
ATOM 735 C C . SER A 1 94 ? 10.607 1.411 8.939 1.00 78.44 94 SER A C 1
ATOM 737 O O . SER A 1 94 ? 11.477 0.633 9.315 1.00 78.44 94 SER A O 1
ATOM 739 N N . VAL A 1 95 ? 9.384 0.989 8.586 1.00 77.62 95 VAL A N 1
ATOM 740 C CA . VAL A 1 95 ? 9.012 -0.441 8.529 1.00 77.62 95 VAL A CA 1
ATOM 741 C C . VAL A 1 95 ? 9.197 -1.066 7.143 1.00 77.62 95 VAL A C 1
ATOM 743 O O . VAL A 1 95 ? 8.932 -2.252 6.972 1.00 77.62 95 VAL A O 1
ATOM 746 N N . VAL A 1 96 ? 9.622 -0.271 6.158 1.00 77.62 96 VAL A N 1
ATOM 747 C CA . VAL A 1 96 ? 9.816 -0.680 4.755 1.00 77.62 96 VAL A CA 1
ATOM 748 C C . VAL A 1 96 ? 11.279 -0.549 4.350 1.00 77.62 96 VAL A C 1
ATOM 750 O O . VAL A 1 96 ? 11.845 -1.407 3.682 1.00 77.62 96 VAL A O 1
ATOM 753 N N . VAL A 1 97 ? 11.906 0.553 4.744 1.00 76.50 97 VAL A N 1
ATOM 754 C CA . VAL A 1 97 ? 13.293 0.871 4.445 1.00 76.50 97 VAL A CA 1
ATOM 755 C C . VAL A 1 97 ? 14.084 0.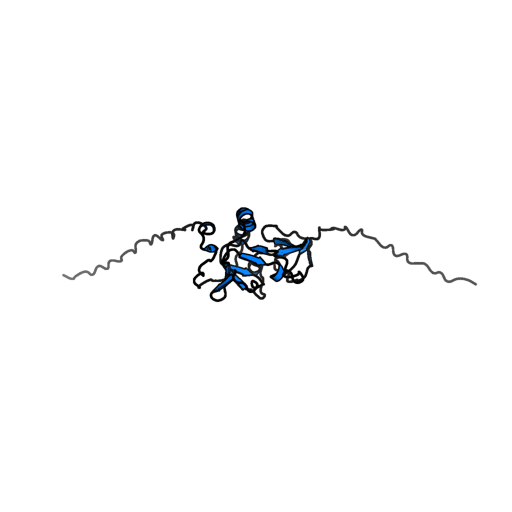725 5.730 1.00 76.50 97 VAL A C 1
ATOM 757 O O . VAL A 1 97 ? 14.158 1.647 6.543 1.00 76.50 97 VAL A O 1
ATOM 760 N N . ASP A 1 98 ? 14.703 -0.440 5.899 1.00 65.88 98 ASP A N 1
ATOM 761 C C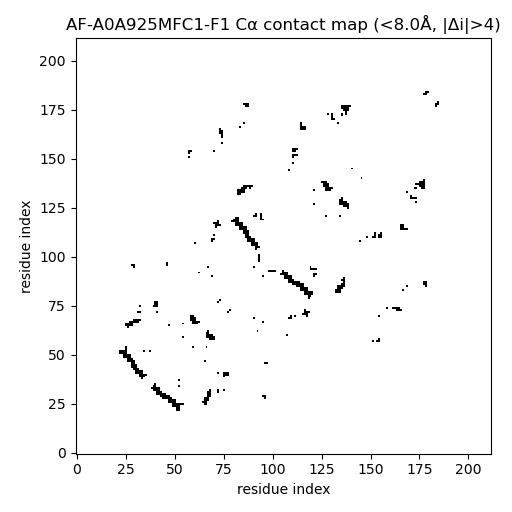A . ASP A 1 98 ? 15.710 -0.612 6.936 1.00 65.88 98 ASP A CA 1
ATOM 762 C C . ASP A 1 98 ? 16.824 0.434 6.741 1.00 65.88 98 ASP A C 1
ATOM 764 O O . ASP A 1 98 ? 17.262 0.697 5.615 1.00 65.88 98 ASP A O 1
ATOM 768 N N . HIS A 1 99 ? 17.304 0.984 7.865 1.00 53.00 99 HIS A N 1
ATOM 769 C CA . HIS A 1 99 ? 18.504 1.827 8.034 1.00 53.00 99 HIS A CA 1
ATOM 770 C C . HIS A 1 99 ? 18.344 3.349 8.195 1.00 53.00 99 HIS A C 1
ATOM 772 O O . HIS A 1 99 ? 19.374 4.007 8.351 1.00 53.00 99 HIS A O 1
ATOM 778 N N . GLU A 1 100 ? 17.138 3.915 8.262 1.00 55.50 100 GLU A N 1
ATOM 779 C CA . GLU A 1 100 ? 16.982 5.331 8.644 1.00 55.50 100 GLU A CA 1
ATOM 780 C C . GLU A 1 100 ? 16.617 5.490 10.138 1.00 55.50 100 GLU A C 1
ATOM 782 O O . GLU A 1 100 ? 15.934 4.633 10.710 1.00 55.50 100 GLU A O 1
ATOM 787 N N . PRO A 1 101 ? 17.085 6.552 10.818 1.00 52.44 101 PRO A N 1
ATOM 788 C CA . PRO A 1 101 ? 16.674 6.863 12.185 1.00 52.44 101 PRO A CA 1
ATOM 789 C C . PRO A 1 101 ? 15.140 7.003 12.308 1.00 52.44 101 PRO A C 1
ATOM 791 O O . PRO A 1 101 ? 14.508 7.718 11.533 1.00 52.44 101 PRO A O 1
ATOM 794 N N . ILE A 1 102 ? 14.541 6.321 13.297 1.00 50.66 102 ILE A N 1
ATOM 795 C CA . ILE A 1 102 ? 13.080 6.245 13.564 1.00 50.66 102 ILE A CA 1
ATOM 796 C C . ILE A 1 102 ? 12.430 7.628 13.812 1.00 50.66 102 ILE A C 1
ATOM 798 O O . ILE A 1 102 ? 11.210 7.765 13.789 1.00 50.66 102 ILE A O 1
ATOM 802 N N . ASP A 1 103 ? 13.231 8.661 14.057 1.00 47.81 103 ASP A N 1
ATOM 803 C CA . ASP A 1 103 ? 12.832 10.040 14.337 1.00 47.81 103 ASP A CA 1
ATOM 804 C C . ASP A 1 103 ? 12.529 10.893 13.091 1.00 47.81 103 ASP A C 1
ATOM 806 O O . ASP A 1 103 ? 12.044 12.019 13.231 1.00 47.81 103 ASP A O 1
ATOM 810 N N . ALA A 1 104 ? 12.721 10.367 11.877 1.00 50.66 104 ALA A N 1
ATOM 811 C CA . ALA A 1 104 ? 12.096 10.931 10.684 1.00 50.66 104 ALA A CA 1
ATOM 812 C C . ALA A 1 104 ? 10.646 10.427 10.590 1.00 50.66 104 ALA A C 1
ATOM 814 O O . ALA A 1 104 ? 10.400 9.265 10.276 1.00 50.66 104 ALA A O 1
ATOM 815 N N . HIS A 1 105 ? 9.677 11.304 10.867 1.00 56.47 105 HIS A N 1
ATOM 816 C CA . HIS A 1 105 ? 8.242 11.074 10.637 1.00 56.47 105 HIS A CA 1
ATOM 817 C C . HIS A 1 105 ? 7.904 11.048 9.133 1.00 56.47 105 HIS A C 1
ATOM 819 O O . HIS A 1 105 ? 7.030 11.780 8.662 1.00 56.47 105 HIS A O 1
ATOM 825 N N . ASP A 1 106 ? 8.641 10.250 8.367 1.00 75.81 106 ASP A N 1
ATOM 826 C CA . ASP A 1 106 ? 8.420 10.060 6.944 1.00 75.81 106 ASP A CA 1
ATOM 827 C C . ASP A 1 106 ? 7.331 8.999 6.783 1.00 75.81 106 ASP A C 1
ATOM 829 O O . ASP A 1 106 ? 7.588 7.797 6.678 1.00 75.81 106 ASP A O 1
ATOM 833 N N . ASP A 1 107 ? 6.089 9.473 6.808 1.00 85.25 107 ASP A N 1
ATOM 834 C CA . ASP A 1 107 ? 4.920 8.666 6.499 1.00 85.25 107 ASP A CA 1
ATOM 835 C C . ASP A 1 107 ? 4.535 8.870 5.037 1.00 85.25 107 ASP A C 1
ATOM 837 O O . ASP A 1 107 ? 4.270 9.987 4.583 1.00 85.25 107 ASP A O 1
ATOM 841 N N . GLU A 1 108 ? 4.409 7.769 4.312 1.00 89.44 108 GLU A N 1
ATOM 842 C CA . GLU A 1 108 ? 3.589 7.733 3.108 1.00 89.44 108 GLU A CA 1
ATOM 843 C C . GLU A 1 108 ? 2.266 7.052 3.413 1.00 89.44 108 GLU A C 1
ATOM 845 O O . GLU A 1 108 ? 1.995 6.646 4.537 1.00 89.44 108 GLU A O 1
ATOM 850 N N . TYR A 1 109 ? 1.402 6.938 2.411 1.00 92.81 109 TYR A N 1
ATOM 851 C CA . TYR A 1 109 ? 0.076 6.370 2.602 1.00 92.81 109 TYR A CA 1
ATOM 852 C C . TYR A 1 109 ? -0.249 5.334 1.534 1.00 92.81 109 TYR A C 1
ATOM 854 O O . TYR A 1 109 ? -0.050 5.552 0.329 1.00 92.81 109 TYR A O 1
ATOM 862 N N . CYS A 1 110 ? -0.823 4.225 1.996 1.00 94.50 110 CYS A N 1
ATOM 863 C CA . CYS A 1 110 ? -1.568 3.303 1.163 1.00 94.50 110 CYS A CA 1
ATOM 864 C C . CYS A 1 110 ? -2.980 3.860 0.949 1.00 94.50 110 CYS A C 1
ATOM 866 O O . CYS A 1 110 ? -3.698 4.164 1.904 1.00 94.50 110 CYS A O 1
ATOM 868 N N . TYR A 1 111 ? -3.382 3.976 -0.316 1.00 95.25 111 TYR A N 1
ATOM 869 C CA . TYR A 1 111 ? -4.708 4.458 -0.724 1.00 95.25 111 TYR A CA 1
ATOM 870 C C . TYR A 1 111 ? -5.577 3.333 -1.298 1.00 95.25 111 TYR A C 1
ATOM 872 O O . TYR A 1 111 ? -6.525 3.613 -2.026 1.00 95.25 111 TYR A O 1
ATOM 880 N N . LEU A 1 112 ? -5.231 2.066 -1.031 1.00 95.19 112 LEU A N 1
ATOM 881 C CA . LEU A 1 112 ? -6.025 0.929 -1.486 1.00 95.19 112 LEU A CA 1
ATOM 882 C C . LEU A 1 112 ? -7.308 0.806 -0.674 1.00 95.19 112 LEU A C 1
ATOM 884 O O . LEU A 1 112 ? -7.286 0.600 0.544 1.00 95.19 112 LEU A O 1
ATOM 888 N N . SER A 1 113 ? -8.437 0.846 -1.370 1.00 93.12 113 SER A N 1
ATOM 889 C CA . SER A 1 113 ? -9.737 0.603 -0.770 1.00 93.12 113 SER A CA 1
ATOM 890 C C . SER A 1 113 ? -9.875 -0.859 -0.340 1.00 93.12 113 SER A C 1
ATOM 892 O O . SER A 1 113 ? -9.401 -1.790 -0.995 1.00 93.12 113 SER A O 1
ATOM 894 N N . GLY A 1 114 ? -10.596 -1.084 0.760 1.00 92.50 114 GLY A N 1
ATOM 895 C CA . GLY A 1 114 ? -10.927 -2.427 1.238 1.00 92.50 114 GLY A CA 1
ATOM 896 C C . GLY A 1 114 ? -9.747 -3.213 1.839 1.00 92.50 114 GLY A C 1
ATOM 897 O O . GLY A 1 114 ? -8.698 -2.645 2.135 1.00 92.50 114 GLY A O 1
ATOM 898 N N . PRO A 1 115 ? -9.932 -4.521 2.106 1.00 96.31 115 PRO A N 1
ATOM 899 C CA . PRO A 1 115 ? -8.903 -5.357 2.729 1.00 96.31 115 PRO A CA 1
ATOM 900 C C . PRO A 1 115 ? -7.726 -5.601 1.789 1.00 96.31 115 PRO A C 1
ATOM 902 O O . PRO A 1 115 ? -7.981 -5.944 0.641 1.00 96.31 115 PRO A O 1
ATOM 905 N N . HIS A 1 116 ? -6.481 -5.492 2.229 1.00 98.31 116 HIS A N 1
ATOM 906 C CA . HIS A 1 116 ? -5.293 -5.821 1.428 1.00 98.31 116 HIS A CA 1
ATOM 907 C C . HIS A 1 116 ? -4.145 -6.311 2.318 1.00 98.31 116 HIS A C 1
ATOM 909 O O . HIS A 1 116 ? -4.263 -6.285 3.544 1.00 98.31 116 HIS A O 1
ATOM 915 N N . TYR A 1 117 ? -3.066 -6.799 1.709 1.00 98.19 117 TYR A N 1
ATOM 916 C CA . TYR A 1 117 ? -1.866 -7.240 2.420 1.00 98.19 117 TYR A CA 1
ATOM 917 C C . TYR A 1 117 ? -0.686 -6.277 2.254 1.00 98.19 117 TYR A C 1
ATOM 919 O O . TYR A 1 117 ? -0.531 -5.673 1.201 1.00 98.19 117 TYR A O 1
ATOM 927 N N . HIS A 1 118 ? 0.188 -6.226 3.259 1.00 97.38 118 HIS A N 1
ATOM 928 C CA . HIS A 1 118 ? 1.568 -5.733 3.151 1.00 97.38 118 HIS A CA 1
ATOM 929 C C . HIS A 1 118 ? 2.553 -6.789 3.669 1.00 97.38 118 HIS A C 1
ATOM 931 O O . HIS A 1 118 ? 2.152 -7.685 4.413 1.00 97.38 118 HIS A O 1
ATOM 937 N N . ALA A 1 119 ? 3.830 -6.690 3.279 1.00 94.81 119 ALA A N 1
ATOM 938 C CA . ALA A 1 119 ? 4.903 -7.581 3.749 1.00 94.81 119 ALA A CA 1
ATOM 939 C C . ALA A 1 119 ? 5.366 -7.278 5.189 1.00 94.81 119 ALA A C 1
ATOM 941 O O . ALA A 1 119 ? 6.036 -8.089 5.820 1.00 94.81 119 ALA A O 1
ATOM 942 N N . PHE A 1 120 ? 4.962 -6.127 5.721 1.00 93.81 120 PHE A N 1
ATOM 943 C CA . PHE A 1 120 ? 5.322 -5.620 7.040 1.00 93.81 120 PHE A CA 1
ATOM 944 C C . PHE A 1 120 ? 4.071 -5.393 7.895 1.00 93.81 120 PHE A C 1
ATOM 946 O O . PHE A 1 120 ? 2.967 -5.216 7.376 1.00 93.81 120 PHE A O 1
ATOM 953 N N . ALA A 1 121 ? 4.251 -5.417 9.213 1.00 94.62 121 ALA A N 1
ATOM 954 C CA . ALA A 1 121 ? 3.259 -4.966 10.184 1.00 94.62 121 ALA A CA 1
ATOM 955 C C . ALA A 1 121 ? 3.415 -3.452 10.419 1.00 94.62 121 ALA A C 1
ATOM 957 O O . ALA A 1 121 ? 4.503 -2.916 10.193 1.00 94.62 121 ALA A O 1
ATOM 958 N N . PRO A 1 122 ? 2.375 -2.738 10.894 1.00 93.38 122 PRO A N 1
ATOM 959 C CA . PRO A 1 122 ? 2.576 -1.364 11.322 1.00 93.38 122 PRO A CA 1
ATOM 960 C C . PRO A 1 122 ? 3.434 -1.353 12.600 1.00 93.38 122 PRO A C 1
ATOM 962 O O . PRO A 1 122 ? 3.419 -2.339 13.349 1.00 93.38 122 PRO A O 1
ATOM 965 N N . PRO A 1 123 ? 4.158 -0.258 12.885 1.00 89.75 123 PRO A N 1
ATOM 966 C CA . PRO A 1 123 ? 4.825 -0.094 14.165 1.00 89.75 123 PRO A CA 1
ATOM 967 C C . PRO A 1 123 ? 3.797 -0.104 15.303 1.00 89.75 123 PRO A C 1
ATOM 969 O O . PRO A 1 123 ? 2.607 0.165 15.115 1.00 89.75 123 PRO A O 1
ATOM 972 N N . GLU A 1 124 ? 4.258 -0.427 16.509 1.00 87.38 124 GLU A N 1
ATOM 973 C CA . GLU A 1 124 ? 3.401 -0.358 17.688 1.00 87.38 124 GLU A CA 1
ATOM 974 C C . GLU A 1 124 ? 3.012 1.099 17.968 1.00 87.38 124 GLU A C 1
ATOM 976 O O . GLU A 1 124 ? 3.868 1.968 18.129 1.00 87.38 124 GLU A O 1
ATOM 981 N N . GLY A 1 125 ? 1.711 1.370 18.052 1.00 87.62 125 GLY A N 1
ATOM 982 C CA . GLY A 1 125 ? 1.218 2.724 18.258 1.00 87.62 125 GLY A CA 1
ATOM 983 C C . GLY A 1 125 ? -0.300 2.791 18.414 1.00 87.62 125 GLY A C 1
ATOM 984 O O . GLY A 1 125 ? -1.007 1.832 18.102 1.00 87.62 125 GLY A O 1
ATOM 985 N N . PRO A 1 126 ? -0.831 3.923 18.907 1.00 90.62 126 PRO A N 1
ATOM 986 C CA . PRO A 1 126 ? -2.267 4.095 19.129 1.00 90.62 126 PRO A CA 1
ATOM 987 C C . PRO A 1 126 ? -3.064 4.296 17.830 1.00 90.62 126 PRO A C 1
ATOM 989 O O . PRO A 1 126 ? -4.294 4.255 17.850 1.00 90.62 126 PRO A O 1
ATOM 992 N N . GLU A 1 127 ? -2.383 4.561 16.716 1.00 93.88 127 GLU A N 1
ATOM 993 C CA . GLU A 1 127 ? -3.001 4.904 15.435 1.00 93.88 127 GLU A CA 1
ATOM 994 C C . GLU A 1 127 ? -3.547 3.691 14.674 1.00 93.88 127 GLU A C 1
ATOM 996 O O . GLU A 1 127 ? -4.450 3.842 13.848 1.00 93.88 127 GLU A O 1
ATOM 1001 N N . PHE A 1 128 ? -3.061 2.491 15.004 1.00 96.31 128 PHE A N 1
ATOM 1002 C CA . PHE A 1 128 ? -3.572 1.225 14.499 1.00 96.31 128 PHE A CA 1
ATOM 1003 C C . PHE A 1 128 ? -4.258 0.438 15.611 1.00 96.31 128 PHE A C 1
ATOM 1005 O O . PHE A 1 128 ? -3.691 0.185 16.672 1.00 96.31 128 PHE A O 1
ATOM 1012 N N . LYS A 1 129 ? -5.477 -0.026 15.338 1.00 96.50 129 LYS A N 1
ATOM 1013 C CA . LYS A 1 129 ? -6.137 -1.063 16.134 1.00 96.50 129 LYS A CA 1
ATOM 1014 C C . LYS A 1 129 ? -6.125 -2.370 15.367 1.00 96.50 129 LYS A C 1
ATOM 1016 O O . LYS A 1 129 ? -6.356 -2.385 14.159 1.00 96.50 129 LYS A O 1
ATOM 1021 N N . ARG A 1 130 ? -5.879 -3.464 16.078 1.00 96.25 130 ARG A N 1
ATOM 1022 C CA . ARG A 1 130 ? -5.946 -4.812 15.526 1.00 96.25 130 ARG A CA 1
ATOM 1023 C C . ARG A 1 130 ? -7.207 -5.498 16.034 1.00 96.25 130 ARG A C 1
ATOM 1025 O O . ARG A 1 130 ? -7.360 -5.652 17.240 1.00 96.25 130 ARG A O 1
ATOM 1032 N N . GLU A 1 131 ? -8.062 -5.925 15.113 1.00 96.19 131 GLU A N 1
ATOM 1033 C CA . GLU A 1 131 ? -9.210 -6.791 15.397 1.00 96.19 131 GLU A CA 1
ATOM 1034 C C . GLU A 1 131 ? -9.001 -8.109 14.646 1.00 96.19 131 GLU A C 1
ATOM 1036 O O . GLU A 1 131 ? -8.794 -8.122 13.428 1.00 96.19 131 GLU A O 1
ATOM 1041 N N . GLY A 1 132 ? -8.976 -9.228 15.375 1.00 93.56 132 GLY A N 1
ATOM 1042 C CA . GLY A 1 132 ? -8.490 -10.500 14.831 1.00 93.56 132 GLY A CA 1
ATOM 1043 C C . GLY A 1 132 ? -7.063 -10.369 14.278 1.00 93.56 132 GLY A C 1
ATOM 1044 O O . GLY A 1 132 ? -6.143 -9.958 14.986 1.00 93.56 132 GLY A O 1
ATOM 1045 N N . ASP A 1 133 ? -6.884 -10.682 12.994 1.00 94.00 133 ASP A N 1
ATOM 1046 C CA . ASP A 1 133 ? -5.595 -10.597 12.289 1.00 94.00 133 ASP A CA 1
ATOM 1047 C C . ASP A 1 133 ? -5.489 -9.397 11.336 1.00 94.00 133 ASP A C 1
ATOM 1049 O O . ASP A 1 133 ? -4.626 -9.372 10.459 1.00 94.00 133 ASP A O 1
ATOM 1053 N N . VAL A 1 134 ? -6.370 -8.405 11.493 1.00 97.50 134 VAL A N 1
ATOM 1054 C CA . VAL A 1 134 ? -6.491 -7.271 10.572 1.00 97.50 134 VAL A CA 1
ATOM 1055 C C . VAL A 1 134 ? -6.197 -5.960 11.292 1.00 97.50 134 VAL A C 1
ATOM 1057 O O . VAL A 1 134 ? -6.752 -5.683 12.356 1.00 97.50 134 VAL A O 1
ATOM 1060 N N . TYR A 1 135 ? -5.347 -5.136 10.686 1.00 98.19 135 TYR A N 1
ATOM 1061 C CA . TYR A 1 135 ? -5.029 -3.789 11.144 1.00 98.19 135 TYR A CA 1
ATOM 1062 C C . TYR A 1 135 ? -5.987 -2.752 10.547 1.00 98.19 135 TYR A C 1
ATOM 1064 O O . TYR A 1 135 ? -6.263 -2.733 9.344 1.00 98.19 135 TYR A O 1
ATOM 1072 N N . PHE A 1 136 ? -6.465 -1.854 11.402 1.00 97.38 136 PHE A N 1
ATOM 1073 C CA . PHE A 1 136 ? -7.347 -0.743 11.069 1.00 97.38 136 PHE A CA 1
ATOM 1074 C C . PHE A 1 136 ? -6.692 0.557 11.522 1.00 97.38 136 PHE A C 1
ATOM 1076 O O . PHE A 1 136 ? -6.394 0.715 12.706 1.00 97.38 136 PHE A O 1
ATOM 1083 N N . TYR A 1 137 ? -6.514 1.505 10.605 1.00 96.62 137 TYR A N 1
ATOM 1084 C CA . TYR A 1 137 ? -6.087 2.854 10.967 1.00 96.62 137 TYR A CA 1
ATOM 1085 C C . TYR A 1 137 ? -7.260 3.637 11.565 1.00 96.62 137 TYR A C 1
ATOM 1087 O O . TYR A 1 137 ? -8.353 3.684 10.984 1.00 96.62 137 TYR A O 1
ATOM 1095 N N . VAL A 1 138 ? -7.049 4.211 12.749 1.00 96.06 138 VAL A N 1
ATOM 1096 C CA . VAL A 1 138 ? -8.090 4.865 13.559 1.00 96.06 138 VAL A CA 1
ATOM 1097 C C . VAL A 1 138 ? -7.761 6.303 13.959 1.00 96.06 138 VAL A C 1
ATOM 1099 O O . VAL A 1 138 ? -8.555 6.935 14.657 1.00 96.06 138 VAL A O 1
ATOM 1102 N N . ALA A 1 139 ? -6.601 6.820 13.553 1.00 93.44 139 ALA A N 1
ATOM 1103 C CA . ALA A 1 139 ? -6.224 8.204 13.808 1.00 93.44 139 ALA A CA 1
ATOM 1104 C C . ALA A 1 139 ? -6.797 9.166 12.750 1.00 93.44 139 ALA A C 1
ATOM 1106 O O . ALA A 1 139 ? -7.418 8.762 11.763 1.00 93.44 139 ALA A O 1
ATOM 1107 N N . GLU A 1 140 ? -6.632 10.464 13.001 1.00 90.81 140 GLU A N 1
ATOM 1108 C CA . GLU A 1 140 ? -6.991 11.506 12.044 1.00 90.81 140 GLU A CA 1
ATOM 1109 C C . GLU A 1 140 ? -5.922 11.584 10.947 1.00 90.81 140 GLU A C 1
ATOM 1111 O O . GLU A 1 140 ? -4.759 11.829 11.276 1.00 90.81 140 GLU A O 1
ATOM 1116 N N . PRO A 1 141 ? -6.276 11.402 9.663 1.00 89.44 141 PRO A N 1
ATOM 1117 C CA . PRO A 1 141 ? -5.308 11.565 8.594 1.00 89.44 141 PRO A CA 1
ATOM 1118 C C . PRO A 1 141 ? -4.858 13.035 8.480 1.00 89.44 141 PRO A C 1
ATOM 1120 O O . PRO A 1 141 ? -5.683 13.946 8.595 1.00 89.44 141 PRO A O 1
ATOM 1123 N N . PRO A 1 142 ? -3.572 13.302 8.202 1.00 91.12 142 PRO A N 1
ATOM 1124 C CA . PRO A 1 142 ? -3.071 14.662 8.038 1.00 91.12 142 PRO A CA 1
ATOM 1125 C C . PRO A 1 142 ? -3.559 15.297 6.726 1.00 91.12 142 PRO A C 1
ATOM 1127 O O . PRO A 1 142 ? -3.979 14.612 5.791 1.00 91.12 142 PRO A O 1
ATOM 1130 N N . SER A 1 143 ? -3.446 16.625 6.607 1.00 90.69 143 SER A N 1
ATOM 1131 C CA . SER A 1 143 ? -3.889 17.356 5.407 1.00 90.69 143 SER A CA 1
ATOM 1132 C C . SER A 1 143 ? -3.194 16.884 4.128 1.00 90.69 143 SER A C 1
ATOM 1134 O O . SER A 1 143 ? -3.847 16.768 3.096 1.00 90.69 143 SER A O 1
ATOM 1136 N N . VAL A 1 144 ? -1.908 16.527 4.207 1.00 89.81 144 VAL A N 1
ATOM 1137 C CA . VAL A 1 144 ? -1.132 16.008 3.066 1.00 89.81 144 VAL A CA 1
ATOM 1138 C C . VAL A 1 144 ? -1.761 14.752 2.462 1.00 89.81 144 VAL A C 1
ATOM 1140 O O . VAL A 1 144 ? -1.808 14.601 1.243 1.00 89.81 144 VAL A O 1
ATOM 1143 N N . TYR A 1 145 ? -2.333 13.887 3.302 1.00 92.00 145 TYR A N 1
ATOM 1144 C CA . TYR A 1 145 ? -3.080 12.727 2.840 1.00 92.00 145 TYR A CA 1
ATOM 1145 C C . TYR A 1 145 ? -4.380 13.152 2.150 1.00 92.00 145 TYR A C 1
ATOM 1147 O O . TYR A 1 145 ? -4.689 12.680 1.055 1.00 92.00 145 TYR A O 1
ATOM 1155 N N . VAL A 1 146 ? -5.142 14.061 2.768 1.00 91.19 146 VAL A N 1
ATOM 1156 C CA . VAL A 1 146 ? -6.428 14.535 2.231 1.00 91.19 146 VAL A CA 1
ATOM 1157 C C . VAL A 1 146 ? -6.240 15.176 0.854 1.00 91.19 146 VAL A C 1
ATOM 1159 O O . VAL A 1 146 ? -7.019 14.909 -0.061 1.00 91.19 146 VAL A O 1
ATOM 1162 N N . GLU A 1 147 ? -5.182 15.967 0.687 1.00 92.75 147 GLU A N 1
ATOM 1163 C CA . GLU A 1 147 ? -4.824 16.639 -0.563 1.00 92.75 147 GLU A CA 1
ATOM 1164 C C . GLU A 1 147 ? -4.390 15.655 -1.658 1.00 92.75 147 GLU A C 1
ATOM 1166 O O . GLU A 1 147 ? -4.801 15.789 -2.814 1.00 92.75 147 GLU A O 1
ATOM 1171 N N . ALA A 1 148 ? -3.592 14.640 -1.316 1.00 92.06 148 ALA A N 1
ATOM 1172 C CA . ALA A 1 148 ? -3.074 13.675 -2.286 1.00 92.06 148 ALA A CA 1
ATOM 1173 C C . ALA A 1 148 ? -4.109 12.609 -2.696 1.00 92.06 148 ALA A C 1
ATOM 1175 O O . ALA A 1 148 ? -4.061 12.062 -3.807 1.00 92.06 148 ALA A O 1
ATOM 1176 N N . ARG A 1 149 ? -5.082 12.335 -1.823 1.00 92.00 149 ARG A N 1
ATOM 1177 C CA . ARG A 1 149 ? -6.070 11.262 -1.955 1.00 92.00 149 ARG A CA 1
ATOM 1178 C C . ARG A 1 149 ? -6.808 11.211 -3.303 1.00 92.00 149 ARG A C 1
ATOM 1180 O O . ARG A 1 149 ? -6.840 10.121 -3.875 1.00 92.00 149 ARG A O 1
ATOM 1187 N N . PRO A 1 150 ? -7.364 12.302 -3.876 1.00 91.69 150 PRO A N 1
ATOM 1188 C CA . PRO A 1 150 ? -8.068 12.232 -5.164 1.00 91.69 150 PRO A CA 1
ATOM 1189 C C . PRO A 1 150 ? -7.194 11.717 -6.318 1.00 91.69 150 PRO A C 1
ATOM 1191 O O . PRO A 1 150 ? -7.697 11.142 -7.283 1.00 91.69 150 PRO A O 1
ATOM 1194 N N . THR A 1 151 ? -5.878 11.917 -6.225 1.00 94.56 151 THR A N 1
ATOM 1195 C CA . THR A 1 151 ? -4.920 11.422 -7.215 1.00 94.56 151 THR A CA 1
ATOM 1196 C C . THR A 1 151 ? -4.505 9.990 -6.913 1.00 94.56 151 THR A C 1
ATOM 1198 O O . THR A 1 151 ? -4.488 9.164 -7.824 1.00 94.56 151 THR A O 1
ATOM 1201 N N . LEU A 1 152 ? -4.184 9.684 -5.655 1.00 95.25 152 LEU A N 1
ATOM 1202 C CA . LEU A 1 152 ? -3.568 8.411 -5.284 1.00 95.25 152 LEU A CA 1
ATOM 1203 C C . LEU A 1 152 ? -4.572 7.264 -5.111 1.00 95.25 152 LEU A C 1
ATOM 1205 O O . LEU A 1 152 ? -4.200 6.115 -5.329 1.00 95.25 152 LEU A O 1
ATOM 1209 N N . MET A 1 153 ? -5.860 7.549 -4.885 1.00 94.00 153 MET A N 1
ATOM 1210 C CA . MET A 1 153 ? -6.934 6.538 -4.951 1.00 94.00 153 MET A CA 1
ATOM 1211 C C . MET A 1 153 ? -7.085 5.892 -6.336 1.00 94.00 153 MET A C 1
ATOM 1213 O O . MET A 1 153 ? -7.712 4.846 -6.465 1.00 94.00 153 MET A O 1
ATOM 1217 N N . LYS A 1 154 ? -6.467 6.454 -7.386 1.00 95.75 154 LYS A N 1
ATOM 1218 C CA . LYS A 1 154 ? -6.375 5.794 -8.700 1.00 95.75 154 LYS A CA 1
ATOM 1219 C C . LYS A 1 154 ? -5.654 4.447 -8.635 1.00 95.75 154 LYS A C 1
ATOM 1221 O O . LYS A 1 154 ? -5.756 3.678 -9.587 1.00 95.75 154 LYS A O 1
ATOM 1226 N N . ILE A 1 155 ? -4.965 4.150 -7.531 1.00 96.00 155 ILE A N 1
ATOM 1227 C CA . ILE A 1 155 ? -4.412 2.828 -7.270 1.00 96.00 155 ILE A CA 1
ATOM 1228 C C . ILE A 1 155 ? -5.487 1.738 -7.342 1.00 96.00 155 ILE A C 1
ATOM 1230 O O . ILE A 1 155 ? -5.211 0.693 -7.911 1.00 96.00 155 ILE A O 1
ATOM 1234 N N . ASP A 1 156 ? -6.728 1.985 -6.912 1.00 96.06 156 ASP A N 1
ATOM 1235 C CA . ASP A 1 156 ? -7.802 0.982 -6.993 1.00 96.06 156 ASP A CA 1
ATOM 1236 C C . ASP A 1 156 ? -8.058 0.511 -8.436 1.00 96.06 156 ASP A C 1
ATOM 1238 O O . ASP A 1 156 ? -8.236 -0.682 -8.678 1.00 96.06 156 ASP A O 1
ATOM 1242 N N . ALA A 1 157 ? -7.974 1.420 -9.415 1.00 96.38 157 ALA A N 1
ATOM 1243 C CA . ALA A 1 157 ? -8.124 1.088 -10.834 1.00 96.38 157 ALA A CA 1
ATOM 1244 C C . ALA A 1 157 ? -6.969 0.221 -11.370 1.00 96.38 157 ALA A C 1
ATOM 1246 O O . ALA A 1 157 ? -7.136 -0.504 -12.349 1.00 96.38 157 ALA A O 1
ATOM 1247 N N . VAL A 1 158 ?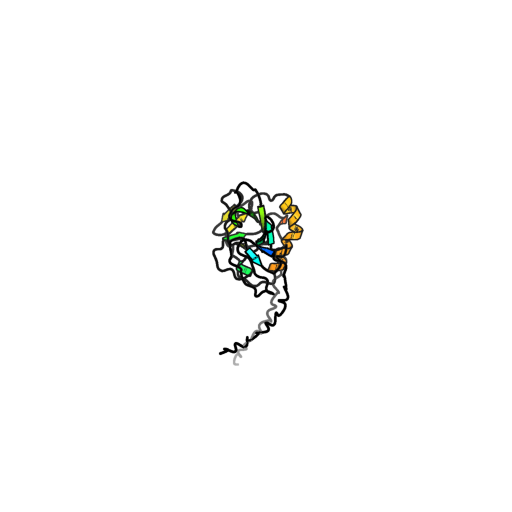 -5.797 0.268 -10.727 1.00 95.31 158 VAL A N 1
ATOM 1248 C CA . VAL A 1 158 ? -4.672 -0.620 -11.051 1.00 95.31 158 VAL A CA 1
ATOM 1249 C C . VAL A 1 158 ? -4.955 -2.054 -10.595 1.00 95.31 158 VAL A C 1
ATOM 1251 O O . VAL A 1 158 ? -4.566 -2.999 -11.280 1.00 95.31 158 VAL A O 1
ATOM 1254 N N . TYR A 1 159 ? -5.668 -2.222 -9.476 1.00 96.06 159 TYR A N 1
ATOM 1255 C CA . TYR A 1 159 ? -6.014 -3.532 -8.915 1.00 96.06 159 TYR A CA 1
ATOM 1256 C C . TYR A 1 159 ? -7.293 -4.133 -9.495 1.00 96.06 159 TYR A C 1
ATOM 1258 O O . TYR A 1 159 ? -7.419 -5.354 -9.502 1.00 96.06 159 TYR A O 1
ATOM 1266 N N . GLU A 1 160 ? -8.214 -3.317 -10.013 1.00 95.38 160 GLU A N 1
ATOM 1267 C CA . GLU A 1 160 ? -9.469 -3.768 -10.630 1.00 95.38 160 GLU A CA 1
ATOM 1268 C C . GLU A 1 160 ? -9.302 -4.924 -11.647 1.00 95.38 160 GLU A C 1
ATOM 1270 O O . GLU A 1 160 ? -10.054 -5.898 -11.555 1.00 95.38 160 GLU A O 1
ATOM 1275 N N . PRO A 1 161 ? -8.324 -4.912 -12.579 1.00 95.50 161 PRO A N 1
ATOM 1276 C CA . PRO A 1 161 ? -8.147 -6.008 -13.534 1.00 95.50 161 PRO A CA 1
ATOM 1277 C C . PRO A 1 161 ? -7.364 -7.217 -12.984 1.00 95.50 161 PRO A C 1
ATOM 1279 O O . PRO A 1 161 ? -7.140 -8.180 -13.725 1.00 95.50 161 PRO A O 1
ATOM 1282 N N . ILE A 1 162 ? -6.880 -7.181 -11.738 1.00 94.62 162 ILE A N 1
ATOM 1283 C CA . ILE A 1 162 ? -6.022 -8.228 -11.169 1.00 94.62 162 ILE A CA 1
ATOM 1284 C C . ILE A 1 162 ? -6.868 -9.214 -10.361 1.00 94.62 162 ILE A C 1
ATOM 1286 O O . ILE A 1 162 ? -7.487 -8.864 -9.361 1.00 94.62 162 ILE A O 1
ATOM 1290 N N . VAL A 1 163 ? -6.855 -10.485 -10.765 1.00 94.50 163 VAL A N 1
ATOM 1291 C CA . VAL A 1 163 ? -7.534 -11.562 -10.033 1.00 94.50 163 VAL A CA 1
ATOM 1292 C C . VAL A 1 163 ? -6.574 -12.164 -9.014 1.00 94.50 163 VAL A C 1
ATOM 1294 O O . VAL A 1 163 ? -5.601 -12.814 -9.392 1.00 94.50 163 VAL A O 1
ATOM 1297 N N . TYR A 1 164 ? -6.856 -11.967 -7.728 1.00 95.88 164 TYR A N 1
ATOM 1298 C CA . TYR A 1 164 ? -6.090 -12.541 -6.623 1.00 95.88 164 TYR A CA 1
ATOM 1299 C C . TYR A 1 164 ? -6.937 -12.626 -5.344 1.00 95.88 164 TYR A C 1
ATOM 1301 O O . TYR A 1 164 ? -8.002 -12.012 -5.244 1.00 95.88 164 TYR A O 1
ATOM 1309 N N . THR A 1 165 ? -6.472 -13.393 -4.357 1.00 95.31 165 THR A N 1
ATOM 1310 C CA . THR A 1 165 ? -7.170 -13.542 -3.074 1.00 95.31 165 THR A CA 1
ATOM 1311 C C . THR A 1 165 ? -6.769 -12.429 -2.110 1.00 95.31 165 THR A C 1
ATOM 1313 O O . THR A 1 165 ? -5.650 -12.411 -1.600 1.00 95.31 165 THR A O 1
ATOM 1316 N N . ARG A 1 166 ? -7.712 -11.525 -1.834 1.00 95.06 166 ARG A N 1
ATOM 1317 C CA . ARG A 1 166 ? -7.607 -10.484 -0.800 1.00 95.06 166 ARG A CA 1
ATOM 1318 C C . ARG A 1 166 ? -7.897 -11.060 0.595 1.00 95.06 166 ARG A C 1
ATOM 1320 O O . ARG A 1 166 ? -8.546 -12.107 0.679 1.00 95.06 166 ARG A O 1
ATOM 1327 N N . PRO A 1 167 ? -7.471 -10.400 1.690 1.00 96.12 167 PRO A N 1
ATOM 1328 C CA . PRO A 1 167 ? -7.841 -10.844 3.026 1.00 96.12 167 PRO A CA 1
ATOM 1329 C C . PRO A 1 167 ? -9.360 -10.800 3.211 1.00 96.12 167 PRO A C 1
ATOM 1331 O O . PRO A 1 167 ? -10.021 -9.826 2.842 1.00 96.12 167 PRO A O 1
ATOM 1334 N N . VAL A 1 168 ? -9.911 -11.848 3.819 1.00 94.25 168 VAL A N 1
ATOM 1335 C CA . VAL A 1 168 ? -11.306 -11.862 4.268 1.00 94.25 168 VAL A CA 1
ATOM 1336 C C . VAL A 1 168 ? -11.357 -11.227 5.657 1.00 94.25 168 VAL A C 1
ATOM 1338 O O . VAL A 1 168 ? -10.575 -11.588 6.532 1.00 94.25 168 VAL A O 1
ATOM 1341 N N . VAL A 1 169 ? -12.254 -10.259 5.850 1.00 93.50 169 VAL A N 1
ATOM 1342 C CA . VAL A 1 169 ? -12.415 -9.534 7.120 1.00 93.50 169 VAL A CA 1
ATOM 1343 C C . VAL A 1 169 ? -13.803 -9.837 7.666 1.00 93.50 169 VAL A C 1
ATOM 1345 O O . VAL A 1 169 ? -14.786 -9.300 7.161 1.00 93.50 169 VAL A O 1
ATOM 1348 N N . GLU A 1 170 ? -13.869 -10.709 8.672 1.00 93.31 170 GLU A N 1
ATOM 1349 C CA . GLU A 1 170 ? -15.118 -11.157 9.320 1.00 93.31 170 GLU A CA 1
ATOM 1350 C C . GLU A 1 170 ? -15.318 -10.556 10.720 1.00 93.31 170 GLU A C 1
ATOM 1352 O O . GLU A 1 170 ? -16.269 -10.889 11.423 1.00 93.31 170 GLU A O 1
ATOM 1357 N N . VAL A 1 171 ? -14.416 -9.665 11.130 1.00 92.94 171 VAL A N 1
ATOM 1358 C CA . VAL A 1 171 ? -14.476 -8.947 12.406 1.00 92.94 171 VAL A CA 1
ATOM 1359 C C . VAL A 1 171 ? -15.220 -7.623 12.254 1.00 92.94 171 VAL A C 1
ATOM 1361 O O . VAL A 1 171 ? -15.232 -7.017 11.178 1.00 92.94 171 VAL A O 1
ATOM 1364 N N . GLU A 1 172 ? -15.822 -7.156 13.345 1.00 93.38 172 GLU A N 1
ATOM 1365 C CA . GLU A 1 172 ? -16.380 -5.808 13.405 1.00 93.38 172 GLU A CA 1
ATOM 1366 C C . GLU A 1 172 ? -15.248 -4.771 13.364 1.00 93.38 172 GLU A C 1
ATOM 1368 O O . GLU A 1 172 ? -14.214 -4.933 14.011 1.00 93.38 172 GLU A O 1
ATOM 1373 N N . ALA A 1 173 ? -15.423 -3.714 12.568 1.00 92.81 173 ALA A N 1
ATOM 1374 C CA . ALA A 1 173 ? -14.429 -2.652 12.488 1.00 92.81 173 ALA A CA 1
ATOM 1375 C C . ALA A 1 173 ? -14.417 -1.839 13.796 1.00 92.81 173 ALA A C 1
ATOM 1377 O O . ALA A 1 173 ? -15.484 -1.490 14.309 1.00 92.81 173 ALA A O 1
ATOM 1378 N N . PRO A 1 174 ? -13.239 -1.472 14.323 1.00 94.38 174 PRO A N 1
ATOM 1379 C CA . PRO A 1 174 ? -13.157 -0.759 15.584 1.00 94.38 174 PRO A CA 1
ATOM 1380 C C . PRO A 1 174 ? -13.673 0.679 15.458 1.00 94.38 174 PRO A C 1
ATOM 1382 O O . PRO A 1 174 ? -13.540 1.336 14.419 1.00 94.38 174 PRO A O 1
ATOM 1385 N N . VAL A 1 175 ? -14.189 1.220 16.567 1.00 91.19 175 VAL A N 1
ATOM 1386 C CA . VAL A 1 175 ? -14.557 2.642 16.659 1.00 91.19 175 VAL A CA 1
ATOM 1387 C C . VAL A 1 175 ? -13.348 3.516 16.320 1.00 91.19 175 VAL A C 1
ATOM 1389 O O . VAL A 1 175 ? -12.263 3.344 16.892 1.00 91.19 175 VAL A O 1
ATOM 1392 N N . GLY A 1 176 ? -13.576 4.472 15.417 1.00 90.25 176 GLY A N 1
ATOM 1393 C CA . GLY A 1 176 ? -12.567 5.398 14.904 1.00 90.25 176 GLY A CA 1
ATOM 1394 C C . GLY A 1 176 ? -11.962 4.986 13.563 1.00 90.25 176 GLY A C 1
ATOM 1395 O O . GLY A 1 176 ? -11.257 5.799 12.974 1.00 90.25 176 GLY A O 1
ATOM 1396 N N . TRP A 1 177 ? -12.254 3.781 13.049 1.00 94.38 177 TRP A N 1
ATOM 1397 C CA . TRP A 1 177 ? -11.737 3.343 11.750 1.00 94.38 177 TRP A CA 1
ATOM 1398 C C . TRP A 1 177 ? -12.060 4.350 10.649 1.00 94.38 177 TRP A C 1
ATOM 1400 O O . TRP A 1 177 ? -13.224 4.691 10.417 1.00 94.38 177 TRP A O 1
ATOM 1410 N N . ILE A 1 178 ? -11.023 4.802 9.941 1.00 90.06 178 ILE A N 1
ATOM 1411 C CA . ILE A 1 178 ? -11.184 5.870 8.958 1.00 90.06 178 ILE A CA 1
ATOM 1412 C C . ILE A 1 178 ? -12.138 5.485 7.828 1.00 90.06 178 ILE A C 1
ATOM 1414 O O . ILE A 1 178 ? -12.903 6.327 7.376 1.00 90.06 178 ILE A O 1
ATOM 1418 N N . GLY A 1 179 ? -12.203 4.209 7.437 1.00 85.44 179 GLY A N 1
ATOM 1419 C CA . GLY A 1 179 ? -13.101 3.754 6.372 1.00 85.44 179 GLY A CA 1
ATOM 1420 C C . GLY A 1 179 ? -14.595 3.835 6.709 1.00 85.44 179 GLY A C 1
ATOM 1421 O O . GLY A 1 179 ? -15.417 3.744 5.802 1.00 85.44 179 GLY A O 1
ATOM 1422 N N . ALA A 1 180 ? -14.961 4.047 7.979 1.00 83.00 180 ALA A N 1
ATOM 1423 C CA . ALA A 1 180 ? -16.344 4.308 8.384 1.00 83.00 180 ALA A CA 1
ATOM 1424 C C . ALA A 1 180 ? -16.767 5.775 8.180 1.00 83.00 180 ALA A C 1
ATOM 1426 O O . ALA A 1 180 ? -17.953 6.098 8.282 1.00 83.00 180 ALA A O 1
ATOM 1427 N N . ARG A 1 181 ? -15.826 6.690 7.909 1.00 80.06 181 ARG A N 1
ATOM 1428 C CA . ARG A 1 181 ? -16.151 8.104 7.692 1.00 80.06 181 ARG A CA 1
ATOM 1429 C C . ARG A 1 181 ? -16.803 8.267 6.321 1.00 80.06 181 ARG A C 1
ATOM 1431 O O . ARG A 1 181 ? -16.394 7.640 5.345 1.00 80.06 181 ARG A O 1
ATOM 1438 N N . ALA A 1 182 ? -17.797 9.152 6.235 1.00 65.62 182 ALA A N 1
ATOM 1439 C CA . ALA A 1 182 ? -18.595 9.358 5.022 1.00 65.62 182 ALA A CA 1
ATOM 1440 C C . ALA A 1 182 ? -17.757 9.679 3.780 1.00 65.62 182 ALA A C 1
ATOM 1442 O O . ALA A 1 182 ? -18.110 9.288 2.674 1.00 65.62 182 ALA A O 1
ATOM 1443 N N . GLU A 1 183 ? -16.620 10.341 3.971 1.00 65.50 183 GLU A N 1
ATOM 1444 C CA . GLU A 1 183 ? -15.690 10.661 2.900 1.00 65.50 183 GLU A CA 1
ATOM 1445 C C . GLU A 1 183 ? -15.027 9.425 2.272 1.00 65.50 183 GLU A C 1
ATOM 1447 O O . GLU A 1 183 ? -14.677 9.496 1.102 1.00 65.50 183 GLU A O 1
ATOM 1452 N N . PHE A 1 184 ? -14.885 8.300 2.982 1.00 65.94 184 PHE A N 1
ATOM 1453 C CA . PHE A 1 184 ? -14.311 7.047 2.457 1.00 65.94 184 PHE A CA 1
ATOM 1454 C C . PHE A 1 184 ? -15.360 6.018 2.044 1.00 65.94 184 PHE A C 1
ATOM 1456 O O . PHE A 1 184 ? -15.019 4.998 1.445 1.00 65.94 184 PHE A O 1
ATOM 1463 N N . MET A 1 185 ? -16.635 6.279 2.330 1.00 60.97 185 MET A N 1
ATOM 1464 C CA . MET A 1 185 ? -17.712 5.461 1.802 1.00 60.97 185 MET A CA 1
ATOM 1465 C C . MET A 1 185 ? -17.835 5.731 0.302 1.00 60.97 185 MET A C 1
ATOM 1467 O O . MET A 1 185 ? -18.424 6.723 -0.125 1.00 60.97 185 MET A O 1
ATOM 1471 N N . VAL A 1 186 ? -17.291 4.832 -0.521 1.00 53.69 186 VAL A N 1
ATOM 1472 C CA . VAL A 1 186 ? -17.716 4.740 -1.921 1.00 53.69 186 VAL A CA 1
ATOM 1473 C C . VAL A 1 186 ? -19.230 4.514 -1.910 1.00 53.69 186 VAL A C 1
ATOM 1475 O O . VAL A 1 186 ? -19.687 3.623 -1.185 1.00 53.69 186 VAL A O 1
ATOM 1478 N N . PRO A 1 187 ? -20.035 5.297 -2.658 1.00 42.72 187 PRO A N 1
ATOM 1479 C CA . PRO A 1 187 ? -21.456 5.018 -2.761 1.00 42.72 187 PRO A CA 1
ATOM 1480 C C . PRO A 1 187 ? -21.591 3.586 -3.262 1.00 42.72 187 PRO A C 1
ATOM 1482 O O . PRO A 1 187 ? -21.101 3.255 -4.342 1.00 42.72 187 PRO A O 1
ATOM 1485 N N . ALA A 1 188 ? -22.193 2.725 -2.442 1.00 39.31 188 ALA A N 1
ATOM 1486 C CA . ALA A 1 188 ? -22.451 1.355 -2.829 1.00 39.31 188 ALA A CA 1
ATOM 1487 C C . ALA A 1 188 ? -23.241 1.397 -4.138 1.00 39.31 188 ALA A C 1
ATOM 1489 O O . ALA A 1 188 ? -24.400 1.817 -4.163 1.00 39.31 188 ALA A O 1
ATOM 1490 N N . VAL A 1 189 ? -22.616 0.986 -5.241 1.00 34.81 189 VAL A N 1
ATOM 1491 C CA . VAL A 1 189 ? -23.365 0.625 -6.436 1.00 34.81 189 VAL A CA 1
ATOM 1492 C C . VAL A 1 189 ? -24.154 -0.606 -6.025 1.00 34.81 189 VAL A C 1
ATOM 1494 O O . VAL A 1 189 ? -23.633 -1.719 -5.990 1.00 34.81 189 VAL A O 1
ATOM 1497 N N . VAL A 1 190 ? -25.409 -0.395 -5.635 1.00 32.34 190 VAL A N 1
ATOM 1498 C CA . VAL A 1 190 ? -26.370 -1.474 -5.453 1.00 32.34 190 VAL A CA 1
ATOM 1499 C C . VAL A 1 190 ? -26.580 -2.072 -6.837 1.00 32.34 190 VAL A C 1
ATOM 1501 O O . VAL A 1 190 ? -27.412 -1.611 -7.616 1.00 32.34 190 VAL A O 1
ATOM 1504 N N . VAL A 1 191 ? -25.800 -3.097 -7.174 1.00 32.91 191 VAL A N 1
ATOM 1505 C CA . VAL A 1 191 ? -26.167 -4.006 -8.252 1.00 32.91 191 VAL A CA 1
ATOM 1506 C C . VAL A 1 191 ? -27.381 -4.755 -7.726 1.00 32.91 191 VAL A C 1
ATOM 1508 O O . VAL A 1 191 ? -27.257 -5.707 -6.958 1.00 32.91 191 VAL A O 1
ATOM 1511 N N . ALA A 1 192 ? -28.572 -4.262 -8.070 1.00 30.39 192 ALA A N 1
ATOM 1512 C CA . ALA A 1 192 ? -29.807 -4.975 -7.796 1.00 30.39 192 ALA A CA 1
ATOM 1513 C C . ALA A 1 192 ? -29.638 -6.418 -8.304 1.00 30.39 192 ALA A C 1
ATOM 1515 O O . ALA A 1 192 ? -29.200 -6.599 -9.449 1.00 30.39 192 ALA A O 1
ATOM 1516 N N . PRO A 1 193 ? -29.939 -7.450 -7.495 1.00 35.12 193 PRO A N 1
ATOM 1517 C CA . PRO A 1 193 ? -29.888 -8.814 -7.984 1.00 35.12 193 PRO A CA 1
ATOM 1518 C C . PRO A 1 193 ? -30.805 -8.895 -9.200 1.00 35.12 193 PRO A C 1
ATOM 1520 O O . PRO A 1 193 ? -31.982 -8.533 -9.142 1.00 35.12 193 PRO A O 1
ATOM 1523 N N . ARG A 1 194 ? -30.234 -9.317 -10.329 1.00 34.22 194 ARG A N 1
ATOM 1524 C CA . ARG A 1 194 ? -30.966 -9.558 -11.569 1.00 34.22 194 ARG A CA 1
ATOM 1525 C C . ARG A 1 194 ? -32.112 -10.505 -11.214 1.00 34.22 194 ARG A C 1
ATOM 1527 O O . ARG A 1 194 ? -31.857 -11.646 -10.834 1.00 34.22 194 ARG A O 1
ATOM 1534 N N . ALA A 1 195 ? -33.351 -10.018 -11.266 1.00 34.69 195 ALA A N 1
ATOM 1535 C CA . ALA A 1 195 ? -34.517 -10.840 -10.988 1.00 34.69 195 ALA A CA 1
ATOM 1536 C C . ALA A 1 195 ? -34.498 -12.028 -11.956 1.00 34.69 195 ALA A C 1
ATOM 1538 O O . ALA A 1 195 ? -34.665 -11.865 -13.166 1.00 34.69 195 ALA A O 1
ATOM 1539 N N . VAL A 1 196 ? -34.243 -13.224 -11.429 1.00 33.12 196 VAL A N 1
ATOM 1540 C CA . VAL A 1 196 ? -34.443 -14.460 -12.175 1.00 33.12 196 VAL A CA 1
ATOM 1541 C C . VAL A 1 196 ? -35.952 -14.619 -12.290 1.00 33.12 196 VAL A C 1
ATOM 1543 O O . VAL A 1 196 ? -36.619 -15.019 -11.338 1.00 33.12 196 VAL A O 1
ATOM 1546 N N . ILE A 1 197 ? -36.508 -14.257 -13.446 1.00 38.16 197 ILE A N 1
ATOM 1547 C CA . ILE A 1 197 ? -37.873 -14.640 -13.797 1.00 38.16 197 ILE A CA 1
ATOM 1548 C C . ILE A 1 197 ? -37.842 -16.159 -13.964 1.00 38.16 197 ILE A C 1
ATOM 1550 O O . ILE A 1 197 ? -37.392 -16.676 -14.986 1.00 38.16 197 ILE A O 1
ATOM 1554 N N . ALA A 1 198 ? -38.263 -16.883 -12.929 1.00 34.00 198 ALA A N 1
ATOM 1555 C CA . ALA A 1 198 ? -38.527 -18.304 -13.053 1.00 34.00 198 ALA A CA 1
ATOM 1556 C C . ALA A 1 198 ? -39.709 -18.480 -14.026 1.00 34.00 198 ALA A C 1
ATOM 1558 O O . ALA A 1 198 ? -40.752 -17.853 -13.818 1.00 34.00 198 ALA A O 1
ATOM 1559 N N . PRO A 1 199 ? -39.587 -19.300 -15.085 1.00 34.56 199 PRO A N 1
ATOM 1560 C CA . PRO A 1 199 ? -40.737 -19.620 -15.916 1.00 34.56 199 PRO A CA 1
ATOM 1561 C C . PRO A 1 199 ? -41.798 -20.328 -15.056 1.00 34.56 199 PRO A C 1
ATOM 1563 O O . PRO A 1 199 ? -41.440 -21.106 -14.162 1.00 34.56 199 PRO A O 1
ATOM 1566 N N . PRO A 1 200 ? -43.100 -20.075 -15.287 1.00 35.81 200 PRO A N 1
ATOM 1567 C CA . PRO A 1 200 ? -44.155 -20.737 -14.536 1.00 35.81 200 PRO A CA 1
ATOM 1568 C C . PRO A 1 200 ? -44.016 -22.252 -14.699 1.00 35.81 200 PRO A C 1
ATOM 1570 O O . PRO A 1 200 ? -43.940 -22.770 -15.814 1.00 35.81 200 PRO A O 1
ATOM 1573 N N . ARG A 1 201 ? -43.971 -22.972 -13.571 1.00 37.62 201 ARG A N 1
ATOM 1574 C CA . ARG A 1 201 ? -44.058 -24.434 -13.569 1.00 37.62 201 ARG A CA 1
ATOM 1575 C C . ARG A 1 201 ? -45.370 -24.820 -14.248 1.00 37.62 201 ARG A C 1
ATOM 1577 O O . ARG A 1 201 ? -46.438 -24.471 -13.752 1.00 37.62 201 ARG A O 1
ATOM 1584 N N . ALA A 1 202 ? -45.284 -25.536 -15.366 1.00 39.19 202 ALA A N 1
ATOM 1585 C CA . ALA A 1 202 ? -46.439 -26.176 -15.972 1.00 39.19 202 ALA A CA 1
ATOM 1586 C C . ALA A 1 202 ? -47.020 -27.170 -14.954 1.00 39.19 202 ALA A C 1
ATOM 1588 O O . ALA A 1 202 ? -46.404 -28.189 -14.640 1.00 39.19 202 ALA A O 1
ATOM 1589 N N . GLY A 1 203 ? -48.172 -26.829 -14.377 1.00 36.50 203 GLY A N 1
ATOM 1590 C CA . GLY A 1 203 ? -48.915 -27.726 -13.505 1.00 36.50 203 GLY A CA 1
ATOM 1591 C C . GLY A 1 203 ? -49.449 -28.892 -14.326 1.00 36.50 203 GLY A C 1
ATOM 1592 O O . GLY A 1 203 ? -50.333 -28.709 -15.157 1.00 36.50 203 GLY A O 1
ATOM 1593 N N . VAL A 1 204 ? -48.912 -30.090 -14.104 1.00 37.47 204 VAL A N 1
ATOM 1594 C CA . VAL A 1 204 ? -49.494 -31.328 -14.630 1.00 37.47 204 VAL A CA 1
ATOM 1595 C C . VAL A 1 204 ? -50.768 -31.607 -13.837 1.00 37.47 204 VAL A C 1
ATOM 1597 O O . VAL A 1 204 ? -50.711 -31.928 -12.652 1.00 37.47 204 VAL A O 1
ATOM 1600 N N . THR A 1 205 ? -51.926 -31.454 -14.475 1.00 38.47 205 THR A N 1
ATOM 1601 C CA . THR A 1 205 ? -53.219 -31.865 -13.916 1.00 38.47 205 THR A CA 1
ATOM 1602 C C . THR A 1 205 ? -53.476 -33.313 -14.324 1.00 38.47 205 THR A C 1
ATOM 1604 O O . THR A 1 205 ? -53.620 -33.611 -15.507 1.00 38.47 205 THR A O 1
ATOM 1607 N N . VAL A 1 206 ? -53.512 -34.233 -13.358 1.00 39.00 206 VAL A N 1
ATOM 1608 C CA . VAL A 1 206 ? -53.921 -35.625 -13.595 1.00 39.00 206 VAL A CA 1
ATOM 1609 C C . VAL A 1 206 ? -55.438 -35.705 -13.436 1.00 39.00 206 VAL A C 1
ATOM 1611 O O . VAL A 1 206 ? -55.957 -35.516 -12.339 1.00 39.00 206 VAL A O 1
ATOM 1614 N N . HIS A 1 207 ? -56.154 -35.977 -14.528 1.00 35.19 207 HIS A N 1
ATOM 1615 C CA . HIS A 1 207 ? -57.581 -36.299 -14.487 1.00 35.19 207 HIS A CA 1
ATOM 1616 C C . HIS A 1 207 ? -57.765 -37.780 -14.136 1.00 35.19 207 HIS A C 1
ATOM 1618 O O . HIS A 1 207 ? -57.309 -38.653 -14.871 1.00 35.19 207 HIS A O 1
ATOM 1624 N N . VAL A 1 208 ? -58.467 -38.062 -13.038 1.00 39.78 208 VAL A N 1
ATOM 1625 C CA . VAL A 1 208 ? -58.954 -39.411 -12.712 1.00 39.78 208 VAL A CA 1
ATOM 1626 C C . VAL A 1 208 ? -60.425 -39.498 -13.144 1.00 39.78 208 VAL A C 1
ATOM 1628 O O . VAL A 1 208 ? -61.236 -38.736 -12.615 1.00 39.78 208 VAL A O 1
ATOM 1631 N N . PRO A 1 209 ? -60.802 -40.359 -14.107 1.00 42.97 209 PRO A N 1
ATOM 1632 C CA . PRO A 1 209 ? -62.202 -40.546 -14.477 1.00 42.97 209 PRO A CA 1
ATOM 1633 C C . PRO A 1 209 ? -62.938 -41.407 -13.438 1.00 42.97 209 PRO A C 1
ATOM 1635 O O . PRO A 1 209 ? -62.421 -42.427 -12.985 1.00 42.97 209 PRO A O 1
ATOM 1638 N N . VAL A 1 210 ? -64.158 -40.999 -13.077 1.00 38.97 210 VAL A N 1
ATOM 1639 C CA . VAL A 1 210 ? -65.067 -41.772 -12.214 1.00 38.97 210 VAL A CA 1
ATOM 1640 C C . VAL A 1 210 ? -65.911 -42.704 -13.100 1.00 38.97 210 VAL A C 1
ATOM 1642 O O . VAL A 1 210 ? -66.462 -42.225 -14.093 1.00 38.97 210 VAL A O 1
ATOM 1645 N N . PRO A 1 211 ? -66.011 -44.011 -12.793 1.00 44.25 211 PRO A N 1
ATOM 1646 C CA . PRO A 1 211 ? -66.813 -44.947 -13.577 1.00 44.25 211 PRO A CA 1
ATOM 1647 C C . PRO A 1 211 ? -68.314 -44.789 -13.284 1.00 44.25 211 PRO A C 1
ATOM 1649 O O . PRO A 1 211 ? -68.697 -44.426 -12.173 1.00 44.25 211 PRO A O 1
ATOM 1652 N N . SER A 1 212 ? -69.133 -45.028 -14.314 1.00 52.25 212 SER A N 1
ATOM 1653 C CA . SER A 1 212 ? -70.604 -44.933 -14.297 1.00 52.25 212 SER A CA 1
ATOM 1654 C C . SER A 1 212 ? -71.279 -46.103 -13.591 1.00 52.25 212 SER A C 1
ATOM 1656 O O . SER A 1 212 ? -70.735 -47.227 -13.681 1.00 52.25 212 SER A O 1
#

pLDDT: mean 79.53, std 21.77, range [30.39, 98.31]

Solvent-accessible surface area (backbone atoms only — not comparable to full-atom values): 13609 Å² total; per-residue (Å²): 131,91,76,90,83,85,79,83,82,79,81,79,77,82,77,73,80,77,78,78,78,74,57,65,75,32,42,31,31,26,52,35,70,40,58,71,92,79,73,35,38,62,44,80,52,54,57,78,47,74,40,68,61,86,80,57,78,61,52,30,45,80,56,96,79,21,39,32,59,54,56,49,49,56,70,39,67,53,81,72,69,70,32,36,33,45,30,50,37,76,40,55,43,64,66,55,46,84,88,60,71,82,86,60,87,53,63,48,68,29,47,45,72,51,49,34,41,32,76,45,67,80,78,93,56,89,43,52,48,72,49,92,79,32,38,29,34,38,52,85,80,55,67,72,54,65,70,46,37,86,65,40,42,54,38,43,68,68,48,68,83,56,88,60,90,60,56,84,82,90,65,77,83,62,90,56,32,50,61,76,38,75,90,56,49,70,80,76,79,77,74,69,77,79,79,78,79,74,76,82,79,81,78,83,80,83,84,80,86,80,85,131

Secondary structure (DSSP, 8-state):
----------------------PPPEEE-SSEEPPGGGT-SEE---S-EEESSPPPTTTEEEETTEEEE-S-GGGGT--S--EEEES-EEEEGGGTSTTS-TT---EEEE---SEEEESSPPPSSTTEEEETTEEEE-SPPPHHHHHHHHHHTTHHHHHTT----PPP--SPPPTT-GGGSTTT-------------PPPP-----PPPPP-

Mean predicted aligned error: 12.75 Å